Protein AF-A0AAV1ACK4-F1 (afdb_monomer)

Structure (mmCIF, N/CA/C/O backbone):
data_AF-A0AAV1ACK4-F1
#
_entry.id   AF-A0AAV1ACK4-F1
#
loop_
_atom_site.group_PDB
_atom_site.id
_atom_site.type_symbol
_atom_site.label_atom_id
_atom_site.label_alt_id
_atom_site.label_comp_id
_atom_site.label_asym_id
_atom_site.label_entity_id
_atom_site.label_seq_id
_atom_site.pdbx_PDB_ins_code
_atom_site.Cartn_x
_atom_site.Cartn_y
_atom_site.Cartn_z
_atom_site.occupancy
_atom_site.B_iso_or_equiv
_atom_site.auth_seq_id
_atom_site.auth_comp_id
_atom_site.auth_asym_id
_atom_site.auth_atom_id
_atom_site.pdbx_PDB_model_num
ATOM 1 N N . MET A 1 1 ? 18.119 -1.041 34.404 1.00 45.59 1 MET A N 1
ATOM 2 C CA . MET A 1 1 ? 17.996 -2.112 33.384 1.00 45.59 1 MET A CA 1
ATOM 3 C C . MET A 1 1 ? 17.821 -1.585 31.944 1.00 45.59 1 MET A C 1
ATOM 5 O O . MET A 1 1 ? 17.630 -2.399 31.056 1.00 45.59 1 MET A O 1
ATOM 9 N N . CYS A 1 2 ? 17.915 -0.270 31.671 1.00 47.66 2 CYS A N 1
ATOM 10 C CA . CYS A 1 2 ? 17.665 0.292 30.327 1.00 47.66 2 CYS A CA 1
ATOM 11 C C . CYS A 1 2 ? 18.936 0.495 29.467 1.00 47.66 2 CYS A C 1
ATOM 13 O O . CYS A 1 2 ? 18.848 0.539 28.242 1.00 47.66 2 CYS A O 1
ATOM 15 N N . GLU A 1 3 ? 20.124 0.583 30.078 1.00 44.47 3 GLU A N 1
ATOM 16 C CA . GLU A 1 3 ? 21.381 0.853 29.354 1.00 44.47 3 GLU A CA 1
ATOM 17 C C . GLU A 1 3 ? 21.883 -0.336 28.520 1.00 44.47 3 GLU A C 1
ATOM 19 O O . GLU A 1 3 ? 22.546 -0.137 27.503 1.00 44.47 3 GLU A O 1
ATOM 24 N N . THR A 1 4 ? 21.523 -1.570 28.889 1.00 59.06 4 THR A N 1
ATOM 25 C CA . THR A 1 4 ? 21.921 -2.798 28.176 1.00 59.06 4 THR A CA 1
ATOM 26 C C . THR A 1 4 ? 21.157 -3.015 26.866 1.00 59.06 4 THR A C 1
ATOM 28 O O . THR A 1 4 ? 21.695 -3.602 25.932 1.00 59.06 4 THR A O 1
ATOM 31 N N . SER A 1 5 ? 19.923 -2.511 26.754 1.00 56.19 5 SER A N 1
ATOM 32 C CA . SER A 1 5 ? 19.102 -2.667 25.543 1.00 56.19 5 SER A CA 1
ATOM 33 C C . SER A 1 5 ? 19.563 -1.733 24.417 1.00 56.19 5 SER A C 1
ATOM 35 O O . SER A 1 5 ? 19.702 -2.147 23.267 1.00 56.19 5 SER A O 1
ATOM 37 N N . LEU A 1 6 ? 19.906 -0.484 24.758 1.00 58.41 6 LEU A N 1
ATOM 38 C CA . LEU A 1 6 ? 20.363 0.509 23.782 1.00 58.41 6 LEU A CA 1
ATOM 39 C C . LEU A 1 6 ? 21.790 0.227 23.286 1.00 58.41 6 LEU A C 1
ATOM 41 O O . LEU A 1 6 ? 22.095 0.441 22.114 1.00 58.41 6 LEU A O 1
ATOM 45 N N . THR A 1 7 ? 22.660 -0.283 24.159 1.00 68.19 7 THR A N 1
ATOM 46 C CA . THR A 1 7 ? 24.020 -0.703 23.784 1.00 68.19 7 THR A CA 1
ATOM 47 C C . THR A 1 7 ? 24.005 -1.943 22.894 1.00 68.19 7 THR A C 1
ATOM 49 O O . THR A 1 7 ? 24.694 -1.944 21.877 1.00 68.19 7 THR A O 1
ATOM 52 N N . CYS A 1 8 ? 23.147 -2.926 23.187 1.00 59.16 8 CYS A N 1
ATOM 53 C CA . CYS A 1 8 ? 22.938 -4.100 22.335 1.00 59.16 8 CYS A CA 1
ATOM 54 C C . CYS A 1 8 ? 22.390 -3.717 20.949 1.00 59.16 8 CYS A C 1
ATOM 56 O O . CYS A 1 8 ? 22.945 -4.121 19.927 1.00 59.16 8 CYS A O 1
ATOM 58 N N . ALA A 1 9 ? 21.369 -2.853 20.896 1.00 61.25 9 ALA A N 1
ATOM 59 C CA . ALA A 1 9 ? 20.833 -2.342 19.636 1.00 61.25 9 ALA A CA 1
ATOM 60 C C . ALA A 1 9 ? 21.903 -1.586 18.833 1.00 61.25 9 ALA A C 1
ATOM 62 O O . ALA A 1 9 ? 22.044 -1.804 17.633 1.00 61.25 9 ALA A O 1
ATOM 63 N N . ARG A 1 10 ? 22.716 -0.747 19.489 1.00 74.75 10 ARG A N 1
ATOM 64 C CA . ARG A 1 10 ? 23.829 -0.039 18.847 1.00 74.75 10 ARG A CA 1
ATOM 65 C C . ARG A 1 10 ? 24.854 -1.011 18.267 1.00 74.75 10 ARG A C 1
ATOM 67 O O . ARG A 1 10 ? 25.249 -0.834 17.124 1.00 74.75 10 ARG A O 1
ATOM 74 N N . GLU A 1 11 ? 25.279 -2.023 19.013 1.00 77.62 11 GLU A N 1
ATOM 75 C CA . GLU A 1 11 ? 26.279 -2.987 18.535 1.00 77.62 11 GLU A CA 1
ATOM 76 C C . GLU A 1 11 ? 25.773 -3.858 17.379 1.00 77.62 11 GLU A C 1
ATOM 78 O O . GLU A 1 11 ? 26.565 -4.219 16.513 1.00 77.62 11 GLU A O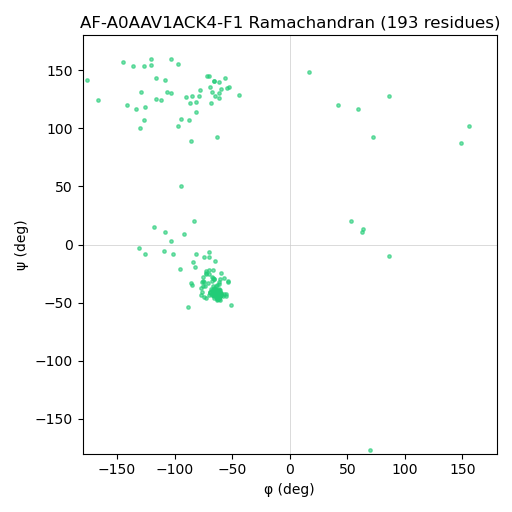 1
ATOM 83 N N . GLN A 1 12 ? 24.465 -4.121 17.302 1.00 75.50 12 GLN A N 1
ATOM 84 C CA . GLN A 1 12 ? 23.859 -4.888 16.207 1.00 75.50 12 GLN A CA 1
ATOM 85 C C . GLN A 1 12 ? 23.513 -4.037 14.974 1.00 75.50 12 GLN A C 1
ATOM 87 O O . GLN A 1 12 ? 23.643 -4.507 13.846 1.00 75.50 12 GLN A O 1
ATOM 92 N N . LEU A 1 13 ? 23.107 -2.776 15.156 1.00 69.56 13 LEU A N 1
ATOM 93 C CA . LEU A 1 13 ? 22.705 -1.884 14.059 1.00 69.56 13 LEU A CA 1
ATOM 94 C C . LEU A 1 13 ? 23.887 -1.154 13.411 1.00 69.56 13 LEU A C 1
ATOM 96 O O . LEU A 1 13 ? 23.864 -0.902 12.209 1.00 69.56 13 LEU A O 1
ATOM 100 N N . LEU A 1 14 ? 24.935 -0.813 14.168 1.00 73.75 14 LEU A N 1
ATOM 101 C CA . LEU A 1 14 ? 26.076 -0.053 13.643 1.00 73.75 14 LEU A CA 1
ATOM 102 C C . LEU A 1 14 ? 26.837 -0.774 12.509 1.00 73.75 14 LEU A C 1
ATOM 104 O O . LEU A 1 14 ? 27.237 -0.089 11.565 1.00 73.75 14 LEU A O 1
ATOM 108 N N . PRO A 1 15 ? 27.0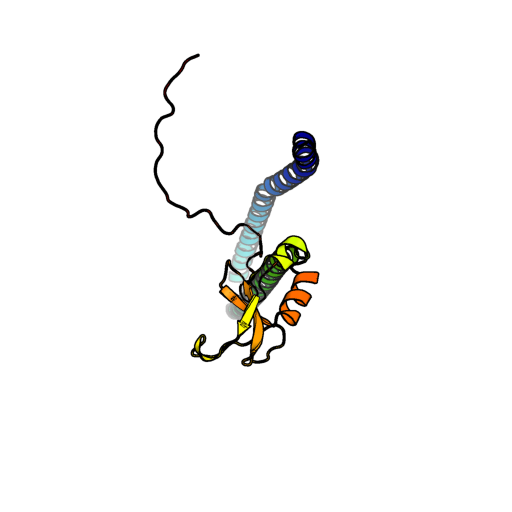55 -2.106 12.552 1.00 78.31 15 PRO A N 1
ATOM 109 C CA . PRO A 1 15 ? 27.667 -2.841 11.447 1.00 78.31 15 PRO A CA 1
ATOM 110 C C . PRO A 1 15 ? 26.810 -2.777 10.179 1.00 78.31 15 PRO A C 1
ATOM 112 O O . PRO A 1 15 ? 27.334 -2.446 9.120 1.00 78.31 15 PRO A O 1
ATOM 115 N N . LEU A 1 16 ? 25.492 -2.966 10.312 1.00 66.50 16 LEU A N 1
ATOM 116 C CA . LEU A 1 16 ? 24.537 -2.905 9.201 1.00 66.50 16 LEU A CA 1
ATOM 117 C C . LEU A 1 16 ? 24.481 -1.506 8.572 1.00 66.50 16 LEU A C 1
ATOM 119 O O . LEU A 1 16 ? 24.483 -1.367 7.352 1.00 66.50 16 LEU A O 1
ATOM 123 N N . ILE A 1 17 ? 24.501 -0.454 9.396 1.00 70.44 17 ILE A N 1
ATOM 124 C CA . ILE A 1 17 ? 24.539 0.937 8.922 1.00 70.44 17 ILE A CA 1
ATOM 125 C C . ILE A 1 17 ? 25.862 1.229 8.205 1.00 70.44 17 ILE A C 1
ATOM 127 O O . ILE A 1 17 ? 25.863 1.873 7.160 1.00 70.44 17 ILE A O 1
ATOM 131 N N . LYS A 1 18 ? 26.998 0.754 8.731 1.00 71.00 18 LYS A N 1
ATOM 132 C CA . LYS A 1 18 ? 28.306 0.931 8.078 1.00 71.00 18 LYS A CA 1
ATOM 133 C C . LYS A 1 18 ? 28.378 0.206 6.740 1.00 71.00 18 LYS A C 1
ATOM 135 O O . LYS A 1 18 ? 28.924 0.761 5.791 1.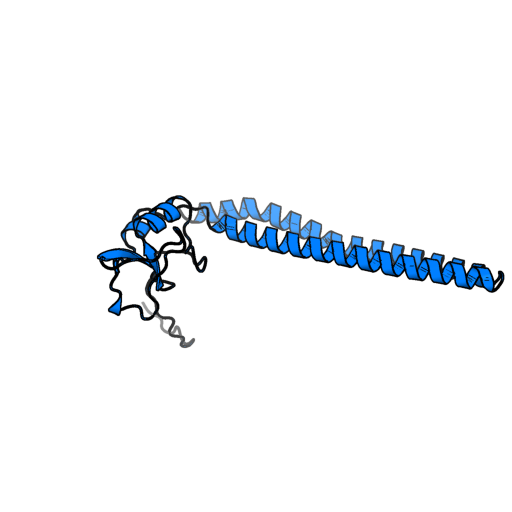00 71.00 18 LYS A O 1
ATOM 140 N N . GLU A 1 19 ? 27.827 -0.998 6.661 1.00 72.31 19 GLU A N 1
ATOM 141 C CA . GLU A 1 19 ? 27.768 -1.776 5.428 1.00 72.31 19 GLU A CA 1
ATOM 142 C C . GLU A 1 19 ? 26.873 -1.088 4.391 1.00 72.31 19 GLU A C 1
ATOM 144 O O . GLU A 1 19 ? 27.328 -0.824 3.279 1.00 72.31 19 GLU A O 1
ATOM 149 N N . ALA A 1 20 ? 25.684 -0.628 4.793 1.00 67.50 20 ALA A N 1
ATOM 150 C CA . ALA A 1 20 ? 24.800 0.169 3.943 1.00 67.50 20 ALA A CA 1
ATOM 151 C C . ALA A 1 20 ? 25.473 1.461 3.438 1.00 67.50 20 ALA A C 1
ATOM 153 O O . ALA A 1 20 ? 25.411 1.773 2.251 1.00 67.50 20 ALA A O 1
ATOM 154 N N . VAL A 1 21 ? 26.179 2.196 4.305 1.00 71.06 21 VAL A N 1
ATOM 155 C CA . VAL A 1 21 ? 26.914 3.416 3.926 1.00 71.06 21 VAL A CA 1
ATOM 156 C C . VAL A 1 21 ? 28.072 3.112 2.972 1.00 71.06 21 VAL A C 1
ATOM 158 O O . VAL A 1 21 ? 28.327 3.893 2.057 1.00 71.06 21 VAL A O 1
ATOM 161 N N . ASN A 1 22 ? 28.778 1.995 3.155 1.00 70.81 22 ASN A N 1
ATOM 162 C CA . ASN A 1 22 ? 29.864 1.595 2.262 1.00 70.81 22 ASN A CA 1
ATOM 163 C C . ASN A 1 22 ? 29.345 1.201 0.873 1.00 70.81 22 ASN A C 1
ATOM 165 O O . ASN A 1 22 ? 29.964 1.590 -0.115 1.00 70.81 22 ASN A O 1
ATOM 169 N N . MET A 1 23 ? 28.196 0.522 0.793 1.00 68.44 23 MET A N 1
ATOM 170 C CA . MET A 1 23 ? 27.528 0.234 -0.479 1.00 68.44 23 MET A CA 1
ATOM 171 C C . MET A 1 23 ? 27.087 1.529 -1.170 1.00 68.44 23 MET A C 1
ATOM 173 O O . MET A 1 23 ? 27.419 1.745 -2.328 1.00 68.44 23 MET A O 1
ATOM 177 N N . ILE A 1 24 ? 26.452 2.456 -0.442 1.00 67.38 24 ILE A N 1
ATOM 178 C CA . ILE A 1 24 ? 26.041 3.766 -0.981 1.00 67.38 24 ILE A CA 1
ATOM 179 C C . ILE A 1 24 ? 27.248 4.590 -1.460 1.00 67.38 24 ILE A C 1
ATOM 181 O O . ILE A 1 24 ? 27.139 5.316 -2.443 1.00 67.38 24 ILE A O 1
ATOM 185 N N . ARG A 1 25 ? 28.412 4.481 -0.807 1.00 72.12 25 ARG A N 1
ATOM 186 C CA . ARG A 1 25 ? 29.635 5.197 -1.214 1.00 72.12 25 ARG A CA 1
ATOM 187 C C . ARG A 1 25 ? 30.233 4.667 -2.527 1.00 72.12 25 ARG A C 1
ATOM 189 O O . ARG A 1 25 ? 30.921 5.427 -3.203 1.00 72.12 25 ARG A O 1
ATOM 196 N N . GLY A 1 26 ? 29.992 3.404 -2.886 1.00 69.00 26 GLY A N 1
ATOM 197 C CA . GLY A 1 26 ? 30.428 2.817 -4.163 1.00 69.00 26 GLY A CA 1
ATOM 198 C C . GLY A 1 26 ? 29.597 3.287 -5.359 1.00 69.00 26 GLY A C 1
ATOM 199 O O . GLY A 1 26 ? 30.143 3.514 -6.439 1.00 69.00 26 GLY A O 1
ATO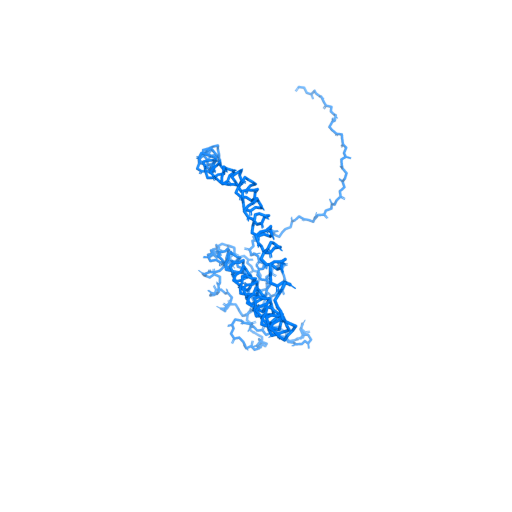M 200 N N . VAL A 1 27 ? 28.310 3.553 -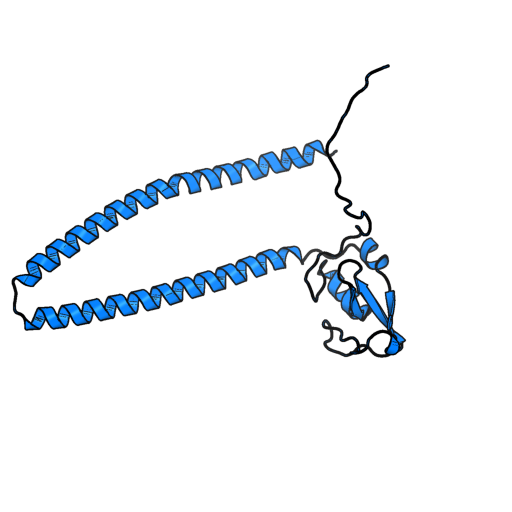5.127 1.00 60.88 27 VAL A N 1
ATOM 201 C CA . VAL A 1 27 ? 27.330 3.909 -6.165 1.00 60.88 27 VAL A CA 1
ATOM 202 C C . VAL A 1 27 ? 27.751 5.116 -7.026 1.00 60.88 27 VAL A C 1
ATOM 204 O O . VAL A 1 27 ? 27.657 5.017 -8.245 1.00 60.88 27 VAL A O 1
ATOM 207 N N . PRO A 1 28 ? 28.279 6.238 -6.491 1.00 72.44 28 PRO A N 1
ATOM 208 C CA . PRO A 1 28 ? 28.745 7.350 -7.326 1.00 72.44 28 PRO A CA 1
ATOM 209 C C . PRO A 1 28 ? 29.885 6.988 -8.287 1.00 72.44 28 PRO A C 1
ATOM 211 O O . PRO A 1 28 ? 29.960 7.552 -9.375 1.00 72.44 28 PRO A O 1
ATOM 214 N N . LYS A 1 29 ? 30.768 6.058 -7.898 1.00 71.81 29 LYS A N 1
ATOM 215 C CA . LYS A 1 29 ? 31.877 5.602 -8.744 1.00 71.81 29 LYS A CA 1
ATOM 216 C C . LYS A 1 29 ? 31.368 4.689 -9.859 1.00 71.81 29 LYS A C 1
ATOM 218 O O . LYS A 1 29 ? 31.733 4.887 -11.009 1.00 71.81 29 LYS A O 1
ATOM 223 N N . GLU A 1 30 ? 30.491 3.750 -9.520 1.00 69.12 30 GLU A N 1
ATOM 224 C CA . GLU A 1 30 ? 29.829 2.866 -10.488 1.00 69.12 30 GLU A CA 1
ATOM 225 C C . GLU A 1 30 ? 29.000 3.679 -11.496 1.00 69.12 30 GLU A C 1
ATOM 227 O O . GLU A 1 30 ? 29.032 3.407 -12.691 1.00 69.12 30 GLU A O 1
ATOM 232 N N . ILE A 1 31 ? 28.316 4.735 -11.039 1.00 70.19 31 ILE A N 1
ATOM 233 C CA . ILE A 1 31 ? 27.595 5.676 -11.908 1.00 70.19 31 ILE A CA 1
ATOM 234 C C . ILE A 1 31 ? 28.551 6.408 -12.857 1.00 70.19 31 ILE A C 1
ATOM 236 O O . ILE A 1 31 ? 28.234 6.523 -14.037 1.00 70.19 31 ILE A O 1
ATOM 240 N N . ALA A 1 32 ? 29.704 6.881 -12.378 1.00 73.19 32 ALA A N 1
ATOM 241 C CA . ALA A 1 32 ? 30.682 7.574 -13.218 1.00 73.19 32 ALA A CA 1
ATOM 242 C C . ALA A 1 32 ? 31.317 6.648 -14.272 1.00 73.19 32 ALA A C 1
ATOM 244 O O . ALA A 1 32 ? 31.489 7.052 -15.418 1.00 73.19 32 ALA A O 1
ATOM 245 N N . GLU A 1 33 ? 31.617 5.396 -13.914 1.00 76.56 33 GLU A N 1
ATOM 246 C CA . GLU A 1 33 ? 32.119 4.388 -14.861 1.00 76.56 33 GLU A CA 1
ATOM 247 C C . GLU A 1 33 ? 31.059 4.036 -15.916 1.00 76.56 33 GLU A C 1
ATOM 249 O O . GLU A 1 33 ? 31.362 4.003 -17.107 1.00 76.56 33 GLU A O 1
ATOM 254 N N . MET A 1 34 ? 29.794 3.874 -15.510 1.00 79.81 34 MET A N 1
ATOM 255 C CA . MET A 1 34 ? 28.685 3.676 -16.450 1.00 79.81 34 MET A CA 1
ATOM 256 C C . MET A 1 34 ? 28.473 4.884 -17.373 1.00 79.81 34 MET A C 1
ATOM 258 O O . MET A 1 34 ? 28.119 4.705 -18.534 1.00 79.81 34 MET A O 1
ATOM 262 N N . GLN A 1 35 ? 28.685 6.109 -16.885 1.00 80.69 35 GLN A N 1
ATOM 263 C CA . GLN A 1 35 ? 28.594 7.323 -17.703 1.00 80.69 35 GLN A CA 1
ATOM 264 C C . GLN A 1 35 ? 29.696 7.385 -18.771 1.00 80.69 35 GLN A C 1
ATOM 266 O O . GLN A 1 35 ? 29.387 7.684 -19.919 1.00 80.69 35 GLN A O 1
ATOM 271 N N . ASP A 1 36 ? 30.938 7.036 -18.428 1.00 84.88 36 ASP A N 1
ATOM 272 C CA . ASP A 1 36 ? 32.076 6.978 -19.365 1.00 84.88 36 ASP A CA 1
ATOM 273 C C . ASP A 1 36 ? 31.900 5.869 -20.424 1.00 84.88 36 ASP A C 1
ATOM 275 O O . ASP A 1 36 ? 32.234 6.037 -21.598 1.00 84.88 36 ASP A O 1
ATOM 279 N N . GLU A 1 37 ? 31.311 4.728 -20.050 1.00 82.25 37 GLU A N 1
ATOM 280 C CA . GLU A 1 37 ? 30.912 3.707 -21.026 1.00 82.25 37 GLU A CA 1
ATOM 281 C C . GLU A 1 37 ? 29.774 4.176 -21.939 1.00 82.25 37 GLU A C 1
ATOM 283 O O . GLU A 1 37 ? 29.820 3.904 -23.141 1.00 82.25 37 GLU A O 1
ATOM 288 N N . LEU A 1 38 ? 28.784 4.903 -21.408 1.00 82.56 38 LEU A N 1
ATOM 289 C CA . LEU A 1 38 ? 27.726 5.501 -22.225 1.00 82.56 38 LEU A CA 1
ATOM 290 C C . LEU A 1 38 ? 28.289 6.514 -23.227 1.00 82.56 38 LEU A C 1
ATOM 292 O O . LEU A 1 38 ? 27.895 6.471 -24.389 1.00 82.56 38 LEU A O 1
ATOM 296 N N . GLU A 1 39 ? 29.219 7.374 -22.810 1.00 86.81 39 GLU A N 1
ATOM 297 C CA . GLU A 1 39 ? 29.852 8.376 -23.678 1.00 86.81 39 GLU A CA 1
ATOM 298 C C . GLU A 1 39 ? 30.649 7.702 -24.806 1.00 86.81 39 GLU A C 1
ATOM 300 O O . GLU A 1 39 ? 30.483 8.040 -25.978 1.00 86.81 39 GLU A O 1
ATOM 305 N N . ARG A 1 40 ? 31.397 6.631 -24.500 1.00 88.19 40 ARG A N 1
ATOM 306 C CA . ARG A 1 40 ? 32.048 5.806 -25.533 1.00 88.19 40 ARG A CA 1
ATOM 307 C C . ARG A 1 40 ? 31.051 5.166 -26.500 1.00 88.19 40 ARG A C 1
ATOM 309 O O . ARG A 1 40 ? 31.324 5.093 -27.697 1.00 88.19 40 ARG A O 1
ATOM 316 N N . ILE A 1 41 ? 29.915 4.670 -26.009 1.00 82.94 41 ILE A N 1
ATOM 317 C CA . ILE A 1 41 ? 28.865 4.095 -26.864 1.00 82.94 41 ILE A CA 1
ATOM 318 C C . ILE A 1 41 ? 28.260 5.176 -27.770 1.00 82.94 41 ILE A C 1
ATOM 320 O O . ILE A 1 41 ? 28.032 4.911 -28.952 1.00 82.94 41 ILE A O 1
ATOM 324 N N . GLU A 1 42 ? 28.027 6.384 -27.255 1.00 84.50 42 GLU A N 1
ATOM 325 C CA . GLU A 1 42 ? 27.540 7.519 -28.044 1.00 84.50 42 GLU A CA 1
ATOM 326 C C . GLU A 1 42 ? 28.537 7.925 -29.140 1.00 84.50 42 GLU A C 1
ATOM 328 O O . GLU A 1 42 ? 28.121 8.095 -30.290 1.00 84.50 42 GLU A O 1
ATOM 333 N N . ASP A 1 43 ? 29.837 7.957 -28.840 1.00 88.62 43 ASP A N 1
ATOM 334 C CA . ASP A 1 43 ? 30.899 8.202 -29.825 1.00 88.62 43 ASP A CA 1
ATOM 335 C C . ASP A 1 43 ? 30.913 7.144 -30.940 1.00 88.62 43 ASP A C 1
ATOM 337 O O . ASP A 1 43 ? 30.996 7.473 -32.128 1.00 88.62 43 ASP A O 1
ATOM 341 N N . PHE A 1 44 ? 30.774 5.861 -30.589 1.00 88.94 44 PHE A N 1
ATOM 342 C CA . PHE A 1 44 ? 30.696 4.781 -31.578 1.00 88.94 44 PHE A CA 1
ATOM 343 C C . PHE A 1 44 ? 29.451 4.882 -32.466 1.00 88.94 44 PHE A C 1
ATOM 345 O O . PHE A 1 44 ? 29.533 4.625 -33.670 1.00 88.94 44 PHE A O 1
ATOM 352 N N . ILE A 1 45 ? 28.302 5.255 -31.897 1.00 80.62 45 ILE A N 1
ATOM 353 C CA . ILE A 1 45 ? 27.062 5.457 -32.655 1.00 80.62 45 ILE A CA 1
ATOM 354 C C . ILE A 1 45 ? 27.220 6.638 -33.619 1.00 80.62 45 ILE A C 1
ATOM 356 O O . ILE A 1 45 ? 26.843 6.522 -34.785 1.00 80.62 45 ILE A O 1
ATOM 360 N N . TYR A 1 46 ? 27.813 7.743 -33.163 1.00 83.50 46 TYR A N 1
ATOM 361 C CA . TYR A 1 46 ? 28.081 8.917 -33.993 1.00 83.50 46 TYR A CA 1
ATOM 362 C C . TYR A 1 46 ? 29.001 8.587 -35.177 1.00 83.50 46 TYR A C 1
ATOM 364 O O . TYR A 1 46 ? 28.732 8.979 -36.316 1.00 83.50 46 TYR A O 1
ATOM 372 N N . GLU A 1 47 ? 30.058 7.815 -34.932 1.00 88.25 47 GLU A N 1
ATOM 373 C CA . GLU A 1 47 ? 30.999 7.388 -35.963 1.00 88.25 47 GLU A CA 1
ATOM 374 C C . GLU A 1 47 ? 30.352 6.434 -36.984 1.00 88.25 47 GLU A C 1
ATOM 376 O O . GLU A 1 47 ? 30.544 6.584 -38.193 1.00 88.25 47 GLU A O 1
ATOM 381 N N . ALA A 1 48 ? 29.520 5.496 -36.524 1.00 74.94 48 ALA A N 1
ATOM 382 C CA . ALA A 1 48 ? 28.780 4.583 -37.393 1.00 74.94 48 ALA A CA 1
ATOM 383 C C . ALA A 1 48 ? 27.749 5.314 -38.275 1.00 74.94 48 ALA A C 1
ATOM 385 O O . ALA A 1 48 ? 27.654 5.028 -39.472 1.00 74.94 48 ALA A O 1
ATOM 386 N N . ASP A 1 49 ? 27.022 6.291 -37.724 1.00 76.31 49 ASP A N 1
ATOM 387 C CA . ASP A 1 49 ? 26.091 7.139 -38.482 1.00 76.31 49 ASP A CA 1
ATOM 388 C C . ASP A 1 49 ? 26.835 7.972 -39.541 1.00 76.31 49 ASP A C 1
ATOM 390 O O . ASP A 1 49 ? 26.386 8.075 -40.687 1.00 76.31 49 ASP A O 1
ATOM 394 N N . ARG A 1 50 ? 28.019 8.502 -39.203 1.00 82.75 50 ARG A N 1
ATOM 395 C CA . ARG A 1 50 ? 28.891 9.224 -40.145 1.00 82.75 50 ARG A CA 1
ATOM 396 C C . ARG A 1 50 ? 29.310 8.351 -41.328 1.00 82.75 50 ARG A C 1
ATOM 398 O O . ARG A 1 50 ? 29.324 8.822 -42.464 1.00 82.75 50 ARG A O 1
ATOM 405 N N . MET A 1 51 ? 29.638 7.084 -41.079 1.00 74.00 51 MET A N 1
ATOM 406 C CA . MET A 1 51 ? 29.986 6.122 -42.128 1.00 74.00 51 MET A CA 1
ATOM 407 C C . MET A 1 51 ? 28.773 5.738 -42.989 1.00 74.00 51 MET A C 1
ATOM 409 O O . MET A 1 51 ? 28.886 5.674 -44.217 1.00 74.00 51 MET A O 1
ATOM 413 N N . ALA A 1 52 ? 27.606 5.536 -42.373 1.00 62.75 52 ALA A N 1
ATOM 414 C CA . ALA A 1 52 ? 26.361 5.186 -43.058 1.00 62.75 52 ALA A CA 1
ATOM 415 C C . ALA A 1 52 ? 25.843 6.308 -43.980 1.00 62.75 52 ALA A C 1
ATOM 417 O O . ALA A 1 52 ? 25.260 6.030 -45.030 1.00 62.75 52 ALA A O 1
ATOM 418 N N . ASP A 1 53 ? 26.118 7.573 -43.649 1.00 64.62 53 ASP A N 1
ATOM 419 C CA . ASP A 1 53 ? 25.761 8.740 -44.465 1.00 64.62 53 ASP A CA 1
ATOM 420 C C . ASP A 1 53 ? 26.481 8.805 -45.823 1.00 64.62 53 ASP A C 1
ATOM 422 O O . ASP A 1 53 ? 26.028 9.517 -46.722 1.00 64.62 53 ASP A O 1
ATOM 426 N N . SER A 1 54 ? 27.541 8.013 -46.018 1.00 64.38 54 SER A N 1
ATOM 427 C CA . SER A 1 54 ? 28.245 7.894 -47.301 1.00 64.38 54 SER A CA 1
ATOM 428 C C . SER A 1 54 ? 27.571 6.948 -48.313 1.00 64.38 54 SER A C 1
ATOM 430 O O . SER A 1 54 ? 27.970 6.920 -49.479 1.00 64.38 54 SER A O 1
ATOM 432 N N . GLN A 1 55 ? 26.527 6.196 -47.922 1.00 61.25 55 GLN A N 1
ATOM 433 C CA . GLN A 1 55 ? 25.943 5.122 -48.738 1.00 61.25 55 GLN A CA 1
ATOM 434 C C . GLN A 1 55 ? 24.411 5.264 -48.936 1.00 61.25 55 GLN A C 1
ATOM 436 O O . GLN A 1 55 ? 23.622 5.005 -48.037 1.00 61.25 55 GLN A O 1
ATOM 441 N N . LYS A 1 56 ? 24.017 5.647 -50.167 1.00 58.91 56 LYS A N 1
ATOM 442 C CA . LYS A 1 56 ? 22.696 5.562 -50.854 1.00 58.91 56 LYS A CA 1
ATOM 443 C C . LYS A 1 56 ? 21.410 5.906 -50.049 1.00 58.91 56 LYS A C 1
ATOM 445 O O . LYS A 1 56 ? 20.984 5.211 -49.138 1.00 58.91 56 LYS A O 1
ATOM 450 N N . ASP A 1 57 ? 20.691 6.922 -50.531 1.00 66.56 57 ASP A N 1
ATOM 451 C CA . ASP A 1 57 ? 19.547 7.607 -49.888 1.00 66.56 57 ASP A CA 1
ATOM 452 C C . ASP A 1 57 ? 18.367 6.712 -49.416 1.00 66.56 57 ASP A C 1
ATOM 454 O O . ASP A 1 57 ? 17.746 6.977 -48.387 1.00 66.56 57 ASP A O 1
ATOM 458 N N . ASN A 1 58 ? 18.076 5.596 -50.099 1.00 61.53 58 ASN A N 1
ATOM 459 C CA . ASN A 1 58 ? 16.945 4.728 -49.727 1.00 61.53 58 ASN A CA 1
ATOM 460 C C . ASN A 1 58 ? 17.207 3.853 -48.484 1.00 61.53 58 ASN A C 1
ATOM 462 O O . ASN A 1 58 ? 16.300 3.655 -47.678 1.00 61.53 58 ASN A O 1
ATOM 466 N N . THR A 1 59 ? 18.434 3.358 -48.284 1.00 69.62 59 THR A N 1
ATOM 467 C CA . THR A 1 59 ? 18.773 2.497 -47.132 1.00 69.62 59 THR A CA 1
ATOM 468 C C . THR A 1 59 ? 18.798 3.287 -45.826 1.00 69.62 59 THR A C 1
ATOM 470 O O . THR A 1 59 ? 18.382 2.795 -44.780 1.00 69.62 59 THR A O 1
ATOM 473 N N . LYS A 1 60 ? 19.192 4.562 -45.892 1.00 71.69 60 LYS A N 1
ATOM 474 C CA . LYS A 1 60 ? 19.202 5.493 -44.756 1.00 71.69 60 LYS A CA 1
ATOM 475 C C . LYS A 1 60 ? 17.798 5.757 -44.206 1.00 71.69 60 LYS A C 1
ATOM 477 O O . LYS A 1 60 ? 17.621 5.843 -42.991 1.00 71.69 60 LYS A O 1
ATOM 482 N N . HIS A 1 61 ? 16.792 5.869 -45.073 1.00 77.75 61 HIS A N 1
ATOM 483 C CA . HIS A 1 61 ? 15.406 6.074 -44.650 1.00 77.75 61 HIS A CA 1
ATOM 484 C C . HIS A 1 61 ? 14.839 4.844 -43.919 1.00 77.75 61 HIS A C 1
ATOM 486 O O . HIS A 1 61 ? 14.211 4.986 -42.867 1.00 77.75 61 HIS A O 1
ATOM 492 N N . GLU A 1 62 ? 15.100 3.637 -44.426 1.00 82.50 62 GLU A N 1
ATOM 493 C CA . GLU A 1 62 ? 14.667 2.385 -43.790 1.00 82.50 62 GLU A CA 1
ATOM 494 C C . GLU A 1 62 ? 15.360 2.158 -42.440 1.00 82.50 62 GLU A C 1
ATOM 496 O O . GLU A 1 62 ? 14.690 1.878 -41.444 1.00 82.50 62 GLU A O 1
ATOM 501 N N . ILE A 1 63 ? 16.675 2.386 -42.364 1.00 82.69 63 ILE A N 1
ATOM 502 C CA . ILE A 1 63 ? 17.440 2.294 -41.112 1.00 82.69 63 ILE A CA 1
ATOM 503 C C . ILE A 1 63 ? 16.910 3.301 -40.079 1.00 82.69 63 ILE A C 1
ATOM 505 O O . ILE A 1 63 ? 16.645 2.932 -38.933 1.00 82.69 63 ILE A O 1
ATOM 509 N N . LYS A 1 64 ? 16.644 4.553 -40.477 1.00 80.50 64 LYS A N 1
ATOM 510 C CA . LYS A 1 64 ? 16.047 5.568 -39.589 1.00 80.50 64 LYS A CA 1
ATOM 511 C C . LYS A 1 64 ? 14.662 5.166 -39.082 1.00 80.50 64 LYS A C 1
ATOM 513 O O . LYS A 1 64 ? 14.341 5.422 -37.919 1.00 80.50 64 LYS A O 1
ATOM 518 N N . ALA A 1 65 ? 13.840 4.532 -39.918 1.00 85.44 65 ALA A N 1
ATOM 519 C CA . ALA A 1 65 ? 12.528 4.035 -39.514 1.00 85.44 65 ALA A CA 1
ATOM 520 C C . ALA A 1 65 ? 12.642 2.899 -38.483 1.00 85.44 65 ALA A C 1
ATOM 522 O O . ALA A 1 65 ? 11.941 2.925 -37.467 1.00 85.44 65 ALA A O 1
ATOM 523 N N . ILE A 1 66 ? 13.570 1.961 -38.690 1.00 88.62 66 ILE A N 1
ATOM 524 C CA . ILE A 1 66 ? 13.846 0.856 -37.763 1.00 88.62 66 ILE A CA 1
ATOM 525 C C . ILE A 1 66 ? 14.360 1.390 -36.422 1.00 88.62 66 ILE A C 1
ATOM 527 O O . ILE A 1 66 ? 13.814 1.035 -35.378 1.00 88.62 66 ILE A O 1
ATOM 531 N N . ILE A 1 67 ? 15.331 2.308 -36.426 1.00 86.31 67 ILE A N 1
ATOM 532 C CA . ILE A 1 67 ? 15.863 2.935 -35.204 1.00 86.31 67 ILE A CA 1
ATOM 533 C C . ILE A 1 67 ? 14.753 3.669 -34.445 1.00 86.31 67 ILE A C 1
ATOM 535 O O . ILE A 1 67 ? 14.630 3.537 -33.227 1.00 86.31 67 ILE A O 1
ATOM 539 N N . LYS A 1 68 ? 13.892 4.412 -35.150 1.00 85.88 68 LYS A N 1
ATOM 540 C CA . LYS A 1 68 ? 12.744 5.099 -34.542 1.00 85.88 68 LYS A CA 1
ATOM 541 C C . LYS A 1 68 ? 11.772 4.111 -33.898 1.00 85.88 68 LYS A C 1
ATOM 543 O O . LYS A 1 68 ? 11.255 4.391 -32.817 1.00 85.88 68 LYS A O 1
ATOM 548 N N . GLN A 1 69 ? 11.526 2.969 -34.537 1.00 92.62 69 GLN A N 1
ATOM 549 C CA . GLN A 1 69 ? 10.660 1.929 -33.990 1.00 92.62 69 GLN A CA 1
ATOM 550 C C . GLN A 1 69 ? 11.288 1.243 -32.770 1.00 92.62 69 GLN A C 1
ATOM 552 O O . GLN A 1 69 ? 10.603 1.046 -31.769 1.00 92.62 69 GLN A O 1
ATOM 557 N N . LEU A 1 70 ? 12.589 0.955 -32.805 1.00 91.44 70 LEU A N 1
ATOM 558 C CA . LEU A 1 70 ? 13.326 0.396 -31.670 1.00 91.44 70 LEU A CA 1
ATOM 559 C C . LEU A 1 70 ? 13.314 1.344 -30.468 1.00 91.44 70 LEU A C 1
ATOM 561 O O . LEU A 1 70 ? 13.007 0.907 -29.364 1.00 91.44 70 LEU A O 1
ATOM 565 N N . LYS A 1 71 ? 13.538 2.648 -30.677 1.00 91.12 71 LYS A N 1
ATOM 566 C CA . LYS A 1 71 ? 13.449 3.660 -29.609 1.00 91.12 71 LYS A CA 1
ATOM 567 C C . LYS A 1 71 ? 12.051 3.725 -28.990 1.00 91.12 71 LYS A C 1
ATOM 569 O O . LYS A 1 71 ? 11.930 3.794 -27.772 1.00 91.12 71 LYS A O 1
ATOM 574 N N . LYS A 1 72 ? 10.992 3.655 -29.806 1.00 91.06 72 LYS A N 1
ATOM 575 C CA . LYS A 1 72 ? 9.607 3.585 -29.306 1.00 91.06 72 LYS A CA 1
ATOM 576 C C . LYS A 1 72 ? 9.370 2.333 -28.466 1.00 91.06 72 LYS A C 1
ATOM 578 O O . LYS A 1 72 ? 8.813 2.433 -27.380 1.00 91.06 72 LYS A O 1
ATOM 583 N N . ASN A 1 73 ? 9.808 1.172 -28.947 1.00 91.25 73 ASN A N 1
ATOM 584 C CA . ASN A 1 73 ? 9.649 -0.089 -28.227 1.00 91.25 73 ASN A CA 1
ATOM 585 C C . ASN A 1 73 ? 10.439 -0.087 -26.910 1.00 91.25 73 ASN A C 1
ATOM 587 O O . ASN A 1 73 ? 9.917 -0.524 -25.888 1.00 91.25 73 ASN A O 1
ATOM 591 N N . LEU A 1 74 ? 11.658 0.461 -26.913 1.00 93.88 74 LEU A N 1
ATOM 592 C CA . LEU A 1 74 ? 12.479 0.617 -25.715 1.00 93.88 74 LEU A CA 1
ATOM 593 C C . LEU A 1 74 ? 11.818 1.557 -24.700 1.00 93.88 74 LEU A C 1
ATOM 595 O O . LEU A 1 74 ? 11.774 1.237 -23.517 1.00 93.88 74 LEU A O 1
ATOM 599 N N . ALA A 1 75 ? 11.237 2.671 -25.156 1.00 92.88 75 ALA A N 1
ATOM 600 C CA . ALA A 1 75 ? 10.489 3.585 -24.295 1.00 92.88 75 ALA A CA 1
ATOM 601 C C . ALA A 1 75 ? 9.244 2.918 -23.684 1.00 92.88 75 ALA A C 1
ATOM 603 O O . ALA A 1 75 ? 8.967 3.098 -22.502 1.00 92.88 75 ALA A O 1
ATOM 604 N N . ILE A 1 76 ? 8.517 2.107 -24.460 1.00 94.25 76 ILE A N 1
ATOM 605 C CA . ILE A 1 76 ? 7.370 1.333 -23.964 1.00 94.25 76 ILE A CA 1
ATOM 606 C C . ILE A 1 76 ? 7.825 0.322 -22.904 1.00 94.25 76 ILE A C 1
ATOM 608 O O . ILE A 1 76 ? 7.220 0.245 -21.837 1.00 94.25 76 ILE A O 1
ATOM 612 N N . LEU A 1 77 ? 8.910 -0.414 -23.158 1.00 93.62 77 LEU A N 1
ATOM 613 C CA . LEU A 1 77 ? 9.472 -1.365 -22.199 1.00 93.62 77 LEU A CA 1
ATOM 614 C C . LEU A 1 77 ? 9.918 -0.664 -20.909 1.00 93.62 77 LEU A C 1
ATOM 616 O O . LEU A 1 77 ? 9.574 -1.120 -19.823 1.00 93.62 77 LEU A O 1
ATOM 620 N N . ALA A 1 78 ? 10.613 0.469 -21.020 1.00 94.69 78 ALA A N 1
ATOM 621 C CA . ALA A 1 78 ? 11.014 1.280 -19.874 1.00 94.69 78 ALA A CA 1
ATOM 622 C C . ALA A 1 78 ? 9.800 1.761 -19.064 1.00 94.69 78 ALA A C 1
ATOM 624 O O . ALA A 1 78 ? 9.793 1.632 -17.844 1.00 94.69 78 ALA A O 1
ATOM 625 N N . MET A 1 79 ? 8.736 2.230 -19.725 1.00 94.94 79 MET A N 1
ATOM 626 C CA . MET A 1 79 ? 7.482 2.610 -19.064 1.00 94.94 79 MET A CA 1
ATOM 627 C C . MET A 1 79 ? 6.832 1.433 -18.329 1.00 94.94 79 MET A C 1
ATOM 629 O O . MET A 1 79 ? 6.364 1.599 -17.203 1.00 94.94 79 MET A O 1
ATOM 633 N N . PHE A 1 80 ? 6.826 0.238 -18.925 1.00 94.31 80 PHE A N 1
ATOM 634 C CA . PHE A 1 80 ? 6.313 -0.963 -18.266 1.00 94.31 80 PHE A CA 1
ATOM 635 C C . PHE A 1 80 ? 7.151 -1.366 -17.054 1.00 94.31 80 PHE A C 1
ATOM 637 O O . PHE A 1 80 ? 6.580 -1.679 -16.011 1.00 94.31 80 PHE A O 1
ATOM 644 N N . LEU A 1 81 ? 8.481 -1.333 -17.161 1.00 94.19 81 LEU A N 1
ATOM 645 C CA . LEU A 1 81 ? 9.383 -1.658 -16.056 1.00 94.19 81 LEU A CA 1
ATOM 646 C C . LEU A 1 81 ? 9.272 -0.641 -14.919 1.00 94.19 81 LEU A C 1
ATOM 648 O O . LEU A 1 81 ? 9.194 -1.046 -13.765 1.00 94.19 81 LEU A O 1
ATOM 652 N N . LEU A 1 82 ? 9.182 0.655 -15.231 1.00 93.56 82 LEU A N 1
ATOM 653 C CA . LEU A 1 82 ? 8.932 1.706 -14.243 1.00 93.56 82 LEU A CA 1
ATOM 654 C C . LEU A 1 82 ? 7.579 1.511 -13.561 1.00 93.56 82 LEU A C 1
ATOM 656 O O . LEU A 1 82 ? 7.498 1.568 -12.340 1.00 93.56 82 LEU A O 1
ATOM 660 N N . CYS A 1 83 ? 6.523 1.221 -14.323 1.00 92.81 83 CYS A N 1
ATOM 661 C CA . CYS A 1 83 ? 5.201 0.955 -13.764 1.00 92.81 83 CYS A CA 1
ATOM 662 C C . CYS A 1 83 ? 5.215 -0.282 -12.855 1.00 92.81 83 CYS A C 1
ATOM 664 O O . CYS A 1 83 ? 4.729 -0.216 -11.729 1.00 92.81 83 CYS A O 1
ATOM 666 N N . MET A 1 84 ? 5.830 -1.382 -13.297 1.00 94.31 84 MET A N 1
ATOM 667 C CA . MET A 1 84 ? 6.004 -2.591 -12.489 1.00 94.31 84 MET A CA 1
ATOM 668 C C . MET A 1 84 ? 6.819 -2.318 -11.230 1.00 94.31 84 MET A C 1
ATOM 670 O O . MET A 1 84 ? 6.408 -2.728 -10.151 1.00 94.31 84 MET A O 1
ATOM 674 N N . PHE A 1 85 ? 7.921 -1.578 -11.335 1.00 93.00 85 PHE A N 1
ATOM 675 C CA . PHE A 1 85 ? 8.728 -1.179 -10.190 1.00 93.00 85 PHE A CA 1
ATOM 676 C C . PHE A 1 85 ? 7.923 -0.321 -9.211 1.00 93.00 85 PHE A C 1
ATOM 678 O O . PHE A 1 85 ? 7.911 -0.622 -8.024 1.00 93.00 85 PHE A O 1
ATOM 685 N N . CYS A 1 86 ? 7.177 0.681 -9.684 1.00 93.56 86 CYS A N 1
ATOM 686 C CA . CYS A 1 86 ? 6.296 1.494 -8.846 1.00 93.56 86 CYS A CA 1
ATOM 687 C C . CYS A 1 86 ? 5.207 0.651 -8.174 1.00 93.56 86 CYS A C 1
ATOM 689 O O . CYS A 1 86 ? 4.973 0.810 -6.981 1.00 93.56 86 CYS A O 1
ATOM 691 N N . ILE A 1 87 ? 4.568 -0.273 -8.896 1.00 88.75 87 ILE A N 1
ATOM 692 C CA . ILE A 1 87 ? 3.554 -1.175 -8.335 1.00 88.75 87 ILE A CA 1
ATOM 693 C C . ILE A 1 87 ? 4.179 -2.091 -7.277 1.00 88.75 87 ILE A C 1
ATOM 695 O O . ILE A 1 87 ? 3.607 -2.251 -6.200 1.00 88.75 87 ILE A O 1
ATOM 699 N N . CYS A 1 88 ? 5.345 -2.674 -7.552 1.00 85.56 88 CYS A N 1
ATOM 700 C CA . CYS A 1 88 ? 6.078 -3.515 -6.610 1.00 85.56 88 CYS A CA 1
ATOM 701 C C . CYS A 1 88 ? 6.535 -2.725 -5.384 1.00 85.56 88 CYS A C 1
ATOM 703 O O . CYS A 1 88 ? 6.380 -3.222 -4.279 1.00 85.56 88 CYS A O 1
ATOM 705 N N . MET A 1 89 ? 7.022 -1.496 -5.551 1.00 88.75 89 MET A N 1
ATOM 706 C CA . MET A 1 89 ? 7.409 -0.614 -4.448 1.00 88.75 89 MET A CA 1
ATOM 707 C C . MET A 1 89 ? 6.199 -0.208 -3.615 1.00 88.75 89 MET A C 1
ATOM 709 O O . MET A 1 89 ? 6.259 -0.286 -2.397 1.00 88.75 89 MET A O 1
ATOM 713 N N . VAL A 1 90 ? 5.072 0.152 -4.234 1.00 85.94 90 VAL A N 1
ATOM 714 C CA . VAL A 1 90 ? 3.827 0.430 -3.506 1.00 85.94 90 VAL A CA 1
ATOM 715 C C . VAL A 1 90 ? 3.366 -0.812 -2.752 1.00 85.94 90 VAL A C 1
ATOM 717 O O . VAL A 1 90 ? 3.018 -0.700 -1.585 1.00 85.94 90 VAL A O 1
ATOM 720 N N . ARG A 1 91 ? 3.409 -2.005 -3.357 1.00 82.19 91 ARG A N 1
ATOM 721 C CA . ARG A 1 91 ? 3.079 -3.253 -2.653 1.00 82.19 91 ARG A CA 1
ATOM 722 C C . ARG A 1 91 ? 4.052 -3.560 -1.525 1.00 82.19 91 ARG A C 1
ATOM 724 O O . ARG A 1 91 ? 3.590 -3.869 -0.442 1.00 82.19 91 ARG A O 1
ATOM 731 N N . LEU A 1 92 ? 5.352 -3.392 -1.740 1.00 78.88 92 LEU A N 1
ATOM 732 C CA . LEU A 1 92 ? 6.379 -3.583 -0.722 1.00 78.88 92 LEU A CA 1
ATOM 733 C C . LEU A 1 92 ? 6.196 -2.601 0.437 1.00 78.88 92 LEU A C 1
ATOM 735 O O . LEU A 1 92 ? 6.269 -3.011 1.584 1.00 78.88 92 LEU A O 1
ATOM 739 N N . ILE A 1 93 ? 5.905 -1.329 0.164 1.00 78.00 93 ILE A N 1
ATOM 740 C CA . ILE A 1 93 ? 5.620 -0.315 1.188 1.00 78.00 93 ILE A CA 1
ATOM 741 C C . ILE A 1 93 ? 4.313 -0.642 1.912 1.00 78.00 93 ILE A C 1
ATOM 743 O O . ILE A 1 93 ? 4.259 -0.558 3.134 1.00 78.00 93 ILE A O 1
ATOM 747 N N . LEU A 1 94 ? 3.265 -1.047 1.190 1.00 71.00 94 LEU A N 1
ATOM 748 C CA . LEU A 1 94 ? 2.001 -1.473 1.789 1.00 71.00 94 LEU A CA 1
ATOM 749 C C . LEU A 1 94 ? 2.172 -2.741 2.631 1.00 71.00 94 LEU A C 1
ATOM 751 O O . LEU A 1 94 ? 1.527 -2.838 3.669 1.00 71.00 94 LEU A O 1
ATOM 755 N N . ASP A 1 95 ? 3.038 -3.672 2.230 1.00 67.75 95 ASP A N 1
ATOM 756 C CA . ASP A 1 95 ? 3.349 -4.906 2.952 1.00 67.75 95 ASP A CA 1
ATOM 757 C C . ASP A 1 95 ? 4.276 -4.649 4.147 1.00 67.75 95 ASP A C 1
ATOM 759 O O . ASP A 1 95 ? 4.044 -5.208 5.213 1.00 67.75 95 ASP A O 1
ATOM 763 N N . LEU A 1 96 ? 5.247 -3.739 4.040 1.00 62.62 96 LEU A N 1
ATOM 764 C CA . LEU A 1 96 ? 6.028 -3.241 5.179 1.00 62.62 96 LEU A CA 1
ATOM 765 C C . LEU A 1 96 ? 5.115 -2.532 6.185 1.00 62.62 96 LEU A C 1
ATOM 767 O O . LEU A 1 96 ? 5.176 -2.798 7.382 1.00 62.62 96 LEU A O 1
ATOM 771 N N . HIS A 1 97 ? 4.184 -1.707 5.707 1.00 58.66 97 HIS A N 1
ATOM 772 C CA . HIS A 1 97 ? 3.169 -1.086 6.553 1.00 58.66 97 HIS A CA 1
ATOM 773 C C . HIS A 1 97 ? 2.176 -2.119 7.120 1.00 58.66 97 HIS A C 1
ATOM 775 O O . HIS A 1 97 ? 1.626 -1.927 8.202 1.00 58.66 97 HIS A O 1
ATOM 781 N N . ARG A 1 98 ? 1.948 -3.240 6.421 1.00 59.91 98 ARG A N 1
ATOM 782 C CA . ARG A 1 98 ? 1.114 -4.363 6.879 1.00 59.91 98 ARG A CA 1
ATOM 783 C C . ARG A 1 98 ? 1.822 -5.212 7.936 1.00 59.91 98 ARG A C 1
ATOM 785 O O . ARG A 1 98 ? 1.149 -5.729 8.822 1.00 59.91 98 ARG A O 1
ATOM 792 N N . GLN A 1 99 ? 3.150 -5.327 7.892 1.00 53.34 99 GLN A N 1
ATOM 793 C CA . GLN A 1 99 ? 3.934 -6.064 8.891 1.00 53.34 99 GLN A CA 1
ATOM 794 C C . GLN A 1 99 ? 3.879 -5.405 10.279 1.00 53.34 99 GLN A C 1
ATOM 796 O O . GLN A 1 99 ? 3.851 -6.115 11.281 1.00 53.34 99 GLN A O 1
ATOM 801 N N . HIS A 1 100 ? 3.719 -4.080 10.359 1.00 52.31 100 HIS A N 1
ATOM 802 C CA . HIS A 1 100 ? 3.477 -3.379 11.630 1.00 52.31 100 HIS A CA 1
ATOM 803 C C . HIS A 1 100 ? 2.093 -3.645 12.251 1.00 52.31 100 HIS A C 1
ATOM 805 O O . HIS A 1 100 ? 1.847 -3.237 13.383 1.00 52.31 100 HIS A O 1
ATOM 811 N N . ALA A 1 101 ? 1.197 -4.351 11.552 1.00 55.84 101 ALA A N 1
ATOM 812 C CA . ALA A 1 101 ? -0.130 -4.692 12.046 1.00 55.84 101 ALA A CA 1
ATOM 813 C C . ALA A 1 101 ? -0.264 -6.148 12.512 1.00 55.84 101 ALA A C 1
ATOM 815 O O . ALA A 1 101 ? -1.372 -6.511 12.861 1.00 55.84 101 ALA A O 1
ATOM 816 N N . PHE A 1 102 ? 0.777 -6.995 12.515 1.00 62.34 102 PHE A N 1
ATOM 817 C CA . PHE A 1 102 ? 0.650 -8.408 12.940 1.00 62.34 102 PHE A CA 1
ATOM 818 C C . PHE A 1 102 ? 0.930 -8.643 14.437 1.00 62.34 102 PHE A C 1
ATOM 820 O O . PHE A 1 102 ? 1.050 -9.776 14.895 1.00 62.34 102 PHE A O 1
ATOM 827 N N . VAL A 1 103 ? 1.065 -7.572 15.217 1.00 69.88 103 VAL A N 1
ATOM 828 C CA . VAL A 1 103 ? 1.209 -7.678 16.671 1.00 69.88 103 VAL A CA 1
ATOM 829 C C . VAL A 1 103 ? -0.196 -7.724 17.278 1.00 69.88 103 VAL A C 1
ATOM 831 O O . VAL A 1 103 ? -0.963 -6.786 17.043 1.00 69.88 103 VAL A O 1
ATOM 834 N N . PRO A 1 104 ? -0.560 -8.779 18.030 1.00 76.75 104 PRO A N 1
ATOM 835 C CA . PRO A 1 104 ? -1.820 -8.817 18.764 1.00 76.75 104 PRO A CA 1
ATOM 836 C C . PRO A 1 104 ? -1.937 -7.622 19.711 1.00 76.75 104 PRO A C 1
ATOM 838 O O . PRO A 1 104 ? -0.945 -7.206 20.316 1.00 76.75 104 PRO A O 1
ATOM 841 N N . LEU A 1 105 ? -3.142 -7.076 19.861 1.00 82.31 105 LEU A N 1
ATOM 842 C CA . LEU A 1 105 ? -3.383 -6.060 20.879 1.00 82.31 105 LEU A CA 1
ATOM 843 C C . LEU A 1 105 ? -3.300 -6.704 22.267 1.00 82.31 105 LEU A C 1
ATOM 845 O O . LEU A 1 105 ? -3.864 -7.774 22.499 1.00 82.31 105 LEU A O 1
ATOM 849 N N . GLU A 1 106 ? -2.619 -6.042 23.201 1.00 83.31 106 GLU A N 1
ATOM 850 C CA . GLU A 1 106 ? -2.541 -6.524 24.577 1.00 83.31 106 GLU A CA 1
ATOM 851 C C . GLU A 1 106 ? -3.945 -6.619 25.196 1.00 83.31 106 GLU A C 1
ATOM 853 O O . GLU A 1 106 ? -4.760 -5.698 25.094 1.00 83.31 106 GLU A O 1
ATOM 858 N N . GLU A 1 107 ? -4.236 -7.739 25.859 1.00 80.69 107 GLU A N 1
ATOM 859 C CA . GLU A 1 107 ? -5.570 -8.037 26.392 1.00 80.69 107 GLU A CA 1
ATOM 860 C C . GLU A 1 107 ? -6.049 -6.994 27.424 1.00 80.69 107 GLU A C 1
ATOM 862 O O . GLU A 1 107 ? -7.248 -6.722 27.536 1.00 80.69 107 GLU A O 1
ATOM 867 N N . SER A 1 108 ? -5.115 -6.379 28.155 1.00 81.94 108 SER A N 1
ATOM 868 C CA . SER A 1 108 ? -5.373 -5.291 29.106 1.00 81.94 108 SER A CA 1
ATOM 869 C C . SER A 1 108 ? -5.951 -4.050 28.413 1.00 81.94 108 SER A C 1
ATOM 871 O O . SER A 1 108 ? -6.953 -3.498 28.874 1.00 81.94 108 SER A O 1
ATOM 873 N N . ILE A 1 109 ? -5.380 -3.670 27.267 1.00 82.69 109 ILE A N 1
ATOM 874 C CA . ILE A 1 109 ? -5.829 -2.552 26.430 1.00 82.69 109 ILE A CA 1
ATOM 875 C C . ILE A 1 109 ? -7.156 -2.910 25.765 1.00 82.69 109 ILE A C 1
ATOM 877 O O . ILE A 1 109 ? -8.089 -2.116 25.783 1.00 82.69 109 ILE A O 1
ATOM 881 N N . LEU A 1 110 ? -7.303 -4.130 25.241 1.00 83.81 110 LEU A N 1
ATOM 882 C CA . LEU A 1 110 ? -8.563 -4.566 24.636 1.00 83.81 110 LEU A CA 1
ATOM 883 C C . LEU A 1 110 ? -9.744 -4.424 25.610 1.00 83.81 110 LEU A C 1
ATOM 885 O O . LEU A 1 110 ? -10.819 -3.961 25.230 1.00 83.81 110 LEU A O 1
ATOM 889 N N . LYS A 1 111 ? -9.564 -4.788 26.883 1.00 83.38 111 LYS A N 1
ATOM 890 C CA . LYS A 1 111 ? -10.623 -4.693 27.901 1.00 83.38 111 LYS A CA 1
ATOM 891 C C . LYS A 1 111 ? -10.927 -3.257 28.340 1.00 83.38 111 LYS A C 1
ATOM 893 O O . LYS A 1 111 ? -12.038 -3.024 28.810 1.00 83.38 111 LYS A O 1
ATOM 898 N N . SER A 1 112 ? -10.001 -2.309 28.173 1.00 84.69 112 SER A N 1
ATOM 899 C CA . SER A 1 112 ? -10.223 -0.902 28.534 1.00 84.69 112 SER A CA 1
ATOM 900 C C . SER A 1 112 ? -10.977 -0.105 27.464 1.00 84.69 112 SER A C 1
ATOM 902 O O . SER A 1 112 ? -11.548 0.938 27.787 1.00 84.69 112 SER A O 1
ATOM 904 N N . LEU A 1 113 ? -11.020 -0.573 26.206 1.00 83.81 113 LEU A N 1
ATOM 905 C CA . LEU A 1 113 ? -11.657 0.196 25.129 1.00 83.81 113 LEU A CA 1
ATOM 906 C C . LEU A 1 113 ? -13.182 0.331 25.345 1.00 83.81 113 LEU A C 1
ATOM 908 O O . LEU A 1 113 ? -13.839 -0.655 25.694 1.00 83.81 113 LEU A O 1
ATOM 912 N N . PRO A 1 114 ? -13.785 1.500 25.057 1.00 83.88 114 PRO A N 1
ATOM 913 C CA . PRO A 1 114 ? -15.201 1.751 25.314 1.00 83.88 114 PRO A CA 1
ATOM 914 C C . PRO A 1 114 ? -16.145 0.812 24.550 1.00 83.88 114 PRO A C 1
ATOM 916 O O . PRO A 1 114 ? -16.069 0.691 23.324 1.00 83.88 114 PRO A O 1
ATOM 919 N N . ILE A 1 115 ? -17.097 0.216 25.273 1.00 88.75 115 ILE A N 1
ATOM 920 C CA . ILE A 1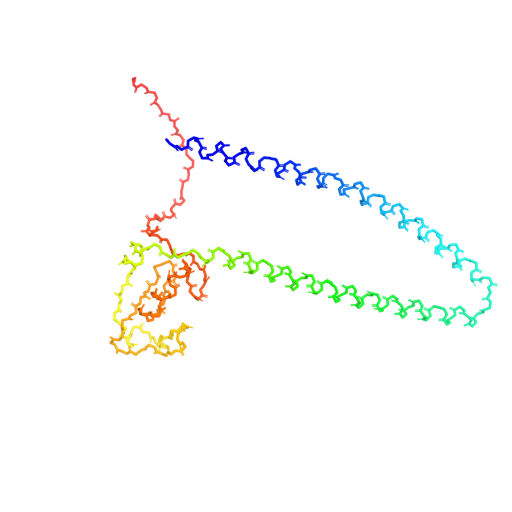 115 ? -18.208 -0.563 24.709 1.00 88.75 115 ILE A CA 1
ATOM 921 C C . ILE A 1 115 ? -19.489 0.259 24.846 1.00 88.75 115 ILE A C 1
ATOM 923 O O . ILE A 1 115 ? -19.791 0.781 25.920 1.00 88.75 115 ILE A O 1
ATOM 927 N N . ARG A 1 116 ? -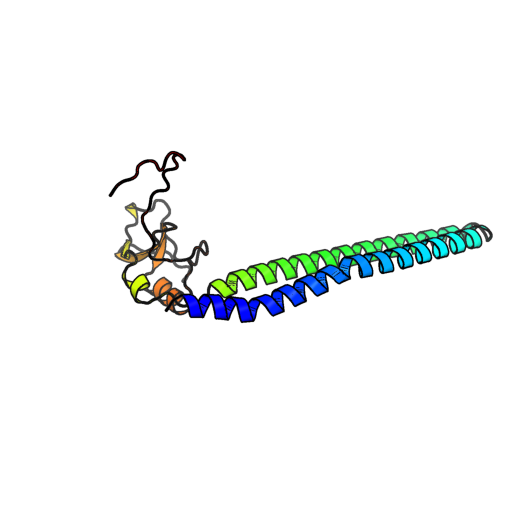20.250 0.370 23.760 1.00 87.00 116 ARG A N 1
ATOM 928 C CA . ARG A 1 116 ? -21.543 1.056 23.708 1.00 87.00 116 ARG A CA 1
ATOM 929 C C . ARG A 1 116 ? -22.603 0.127 23.128 1.00 87.00 116 ARG A C 1
ATOM 931 O O . ARG A 1 116 ? -22.291 -0.796 22.381 1.00 87.00 116 ARG A O 1
ATOM 938 N N . VAL A 1 117 ? -23.857 0.364 23.490 1.00 88.88 117 VAL A N 1
ATOM 939 C CA . VAL A 1 117 ? -25.002 -0.281 22.838 1.00 88.88 117 VAL A CA 1
ATOM 940 C C . VAL A 1 117 ? -25.423 0.615 21.685 1.00 88.88 117 VAL A C 1
ATOM 942 O O . VAL A 1 117 ? -25.612 1.813 21.894 1.00 88.88 117 VAL A O 1
ATOM 945 N N . PHE A 1 118 ? -25.517 0.054 20.484 1.00 88.38 118 PHE A N 1
ATOM 946 C CA . PHE A 1 118 ? -25.883 0.810 19.299 1.00 88.38 118 PHE A CA 1
ATOM 947 C C . PHE A 1 118 ? -27.340 1.272 19.376 1.00 88.38 118 PHE A C 1
ATOM 949 O O . PHE A 1 118 ? -28.243 0.483 19.671 1.00 88.38 118 PHE A O 1
ATOM 956 N N . LYS A 1 119 ? -27.535 2.561 19.096 1.00 84.69 119 LYS A N 1
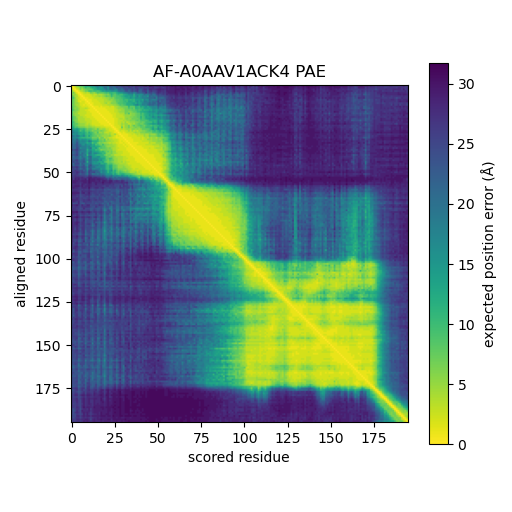ATOM 957 C CA . LYS A 1 119 ? -28.826 3.239 19.024 1.00 84.69 119 LYS A CA 1
ATOM 958 C C . LYS A 1 119 ? -28.941 3.933 17.664 1.00 84.69 119 LYS A C 1
ATOM 960 O O . LYS A 1 119 ? -28.104 4.796 17.377 1.00 84.69 119 LYS A O 1
ATOM 965 N N . PRO A 1 120 ? -29.922 3.573 16.819 1.00 79.94 120 PRO A N 1
ATOM 966 C CA . PRO A 1 120 ? -30.080 4.144 15.482 1.00 79.94 120 PRO A CA 1
ATOM 967 C C . PRO A 1 120 ? -30.223 5.670 15.485 1.00 79.94 120 PRO A C 1
ATOM 969 O O . PRO A 1 120 ? -29.806 6.334 14.542 1.00 79.94 120 PRO A O 1
ATOM 972 N N . GLU A 1 121 ? -30.766 6.247 16.559 1.00 78.88 121 GLU A N 1
ATOM 973 C CA . GLU A 1 121 ? -30.998 7.687 16.695 1.00 78.88 121 GLU A CA 1
ATOM 974 C C . GLU A 1 121 ? -29.695 8.496 16.772 1.00 78.88 121 GLU A C 1
ATOM 976 O O . GLU A 1 121 ? -29.688 9.691 16.473 1.00 78.88 121 GLU A O 1
ATOM 981 N N . GLU A 1 122 ? -28.587 7.860 17.163 1.00 74.62 122 GLU A N 1
ATOM 982 C CA . GLU A 1 122 ? -27.274 8.499 17.299 1.00 74.62 122 GLU A CA 1
ATOM 983 C C . GLU A 1 122 ? -26.509 8.568 15.961 1.00 74.62 122 GLU A C 1
ATOM 985 O O . GLU A 1 122 ? -25.557 9.340 15.837 1.00 74.62 122 GLU A O 1
ATOM 990 N N . PHE A 1 123 ? -26.937 7.814 14.939 1.00 72.12 123 PHE A N 1
ATOM 991 C CA . PHE A 1 123 ? -26.247 7.689 13.651 1.00 72.12 123 PHE A CA 1
ATOM 992 C C . PHE A 1 123 ? -27.214 7.916 12.486 1.00 72.12 123 PHE A C 1
ATOM 994 O O . PHE A 1 123 ? -27.927 7.006 12.072 1.00 72.12 123 PHE A O 1
ATOM 1001 N N . LYS A 1 124 ? -27.197 9.128 11.908 1.00 68.19 124 LYS A N 1
ATOM 1002 C CA . LYS A 1 124 ? -28.101 9.523 10.807 1.00 68.19 124 LYS A CA 1
ATOM 1003 C C . LYS A 1 124 ? -28.078 8.578 9.598 1.00 68.19 124 LYS A C 1
ATOM 1005 O O . LYS A 1 124 ? -29.115 8.413 8.966 1.00 68.19 124 LYS A O 1
ATOM 1010 N N . ASP A 1 125 ? -26.931 7.959 9.321 1.00 75.94 125 ASP A N 1
ATOM 1011 C CA . ASP A 1 125 ? -26.728 7.058 8.178 1.00 75.94 125 ASP A CA 1
ATOM 1012 C C . ASP A 1 125 ? -26.599 5.576 8.594 1.00 75.94 125 ASP A C 1
ATOM 1014 O O . ASP A 1 125 ? -26.226 4.726 7.786 1.00 75.94 125 ASP A O 1
ATOM 1018 N N . GLY A 1 126 ? -26.891 5.251 9.860 1.00 81.25 126 GLY A N 1
ATOM 1019 C CA . GLY A 1 126 ? -26.613 3.937 10.439 1.00 81.25 126 GLY A CA 1
ATOM 1020 C C . GLY A 1 126 ? -25.114 3.672 10.642 1.00 81.25 126 GLY A C 1
ATOM 1021 O O . GLY A 1 126 ? -24.261 4.531 10.415 1.00 81.25 126 GLY A O 1
ATOM 1022 N N . LEU A 1 127 ? -24.779 2.469 11.110 1.00 86.06 127 LEU A N 1
ATOM 1023 C CA . LEU A 1 127 ? -23.399 2.020 11.305 1.00 86.06 127 LEU A CA 1
ATOM 1024 C C . LEU A 1 127 ? -23.216 0.667 10.624 1.00 86.06 127 LEU A C 1
ATOM 1026 O O . LEU A 1 127 ? -24.004 -0.247 10.841 1.00 86.06 127 LEU A O 1
ATOM 1030 N N . LYS A 1 128 ? -22.151 0.525 9.834 1.00 90.00 128 LYS A N 1
ATOM 1031 C CA . LYS A 1 128 ? -21.822 -0.719 9.135 1.00 90.00 128 LYS A CA 1
ATOM 1032 C C . LYS A 1 128 ? -20.499 -1.277 9.630 1.00 90.00 128 LYS A C 1
ATOM 1034 O O . LYS A 1 128 ? -19.473 -0.597 9.580 1.00 90.00 128 LYS A O 1
ATOM 1039 N N . CYS A 1 129 ? -20.494 -2.530 10.072 1.00 91.19 129 CYS A N 1
ATOM 1040 C CA . CYS A 1 129 ? -19.268 -3.183 10.499 1.00 91.19 129 CYS A CA 1
ATOM 1041 C C . CYS A 1 129 ? -18.506 -3.712 9.281 1.00 91.19 129 CYS A C 1
ATOM 1043 O O . CYS A 1 129 ? -18.939 -4.651 8.620 1.00 91.19 129 CYS A O 1
ATOM 1045 N N . VAL A 1 130 ? -17.327 -3.159 8.992 1.00 90.25 130 VAL A N 1
ATOM 1046 C CA . VAL A 1 130 ? -16.518 -3.605 7.838 1.00 90.25 130 VAL A CA 1
ATOM 1047 C C . VAL A 1 130 ? -15.823 -4.953 8.035 1.00 90.25 130 VAL A C 1
ATOM 1049 O O . VAL A 1 130 ? -15.293 -5.506 7.078 1.00 90.25 130 VAL A O 1
ATOM 1052 N N . VAL A 1 131 ? -15.823 -5.491 9.256 1.00 89.06 131 VAL A N 1
ATOM 1053 C CA . VAL A 1 131 ? -15.222 -6.802 9.542 1.00 89.06 131 VAL A CA 1
ATOM 1054 C C . VAL A 1 131 ? -16.144 -7.930 9.070 1.00 89.06 131 VAL A C 1
ATOM 1056 O O . VAL A 1 131 ? -15.677 -8.873 8.442 1.00 89.06 131 VAL A O 1
ATOM 1059 N N . CYS A 1 132 ? -17.451 -7.825 9.333 1.00 91.69 132 CYS A N 1
ATOM 1060 C CA . CYS A 1 132 ? -18.454 -8.798 8.882 1.00 91.69 132 CYS A CA 1
ATOM 1061 C C . CYS A 1 132 ? -19.250 -8.337 7.648 1.00 91.69 132 CYS A C 1
ATOM 1063 O O . CYS A 1 132 ? -19.984 -9.131 7.071 1.00 91.69 132 CYS A O 1
ATOM 1065 N N . LEU A 1 133 ? -19.086 -7.074 7.233 1.00 89.69 133 LEU A N 1
ATOM 1066 C CA . LEU A 1 133 ? -19.800 -6.404 6.138 1.00 89.69 133 LEU A CA 1
ATOM 1067 C C . LEU A 1 133 ? -21.318 -6.253 6.350 1.00 89.69 133 LEU A C 1
ATOM 1069 O O . LEU A 1 133 ? -22.021 -5.882 5.406 1.00 89.69 133 LEU A O 1
ATOM 1073 N N . CYS A 1 134 ? -21.806 -6.473 7.572 1.00 90.56 134 CYS A N 1
ATOM 1074 C CA . CYS A 1 134 ? -23.208 -6.316 7.956 1.00 90.56 134 CYS A CA 1
ATOM 1075 C C . CYS A 1 134 ? -23.477 -4.956 8.609 1.00 90.56 134 CYS A C 1
ATOM 1077 O O . CYS A 1 134 ? -22.586 -4.345 9.212 1.00 90.56 134 CYS A O 1
ATOM 1079 N N . ASP A 1 135 ? -24.727 -4.512 8.518 1.00 90.62 135 ASP A N 1
ATOM 1080 C CA . ASP A 1 135 ? -25.212 -3.361 9.273 1.00 90.62 135 ASP A CA 1
ATOM 1081 C C . ASP A 1 135 ? -25.307 -3.716 10.762 1.00 90.62 135 ASP A C 1
ATOM 1083 O O . ASP A 1 135 ? -25.601 -4.857 11.127 1.00 90.62 135 ASP A O 1
ATOM 1087 N N . VAL A 1 136 ? -25.015 -2.742 11.619 1.00 89.12 136 VAL A N 1
ATOM 1088 C CA . VAL A 1 136 ? -25.209 -2.847 13.063 1.00 89.12 136 VAL A CA 1
ATOM 1089 C C . VAL A 1 136 ? -26.653 -2.472 13.369 1.00 89.12 136 VAL A C 1
ATOM 1091 O O . VAL A 1 136 ? -27.122 -1.411 12.953 1.00 89.12 136 VAL A O 1
ATOM 1094 N N . VAL A 1 137 ? -27.354 -3.332 14.101 1.00 89.62 137 VAL A N 1
ATOM 1095 C CA . VAL A 1 137 ? -28.759 -3.121 14.465 1.00 89.62 137 VAL A CA 1
ATOM 1096 C C . VAL A 1 137 ? -28.909 -2.661 15.913 1.00 89.62 137 VAL A C 1
ATOM 1098 O O . VAL A 1 137 ? -28.007 -2.803 16.741 1.00 89.62 137 VAL A O 1
ATOM 1101 N N . GLU A 1 138 ? -30.054 -2.047 16.213 1.00 89.38 138 GLU A N 1
ATOM 1102 C CA . GLU A 1 138 ? -30.370 -1.542 17.552 1.00 89.38 138 GLU A CA 1
ATOM 1103 C C . GLU A 1 138 ? -30.189 -2.627 18.622 1.00 89.38 138 GLU A C 1
ATOM 1105 O O . GLU A 1 138 ? -30.608 -3.773 18.455 1.00 89.38 138 GLU A O 1
ATOM 1110 N N . GLY A 1 139 ? -29.561 -2.257 19.740 1.00 85.88 139 GLY A N 1
ATOM 1111 C CA . GLY A 1 139 ? -29.328 -3.169 20.859 1.00 85.88 139 GLY A CA 1
ATOM 1112 C C . GLY A 1 139 ? -28.050 -4.005 20.742 1.00 85.88 139 GLY A C 1
ATOM 1113 O O . GLY A 1 139 ? -27.638 -4.615 21.732 1.00 85.88 139 GLY A O 1
ATOM 1114 N N . GLU A 1 140 ? -27.368 -4.002 19.594 1.00 90.62 140 GLU A N 1
ATOM 1115 C CA . GLU A 1 140 ? -26.077 -4.676 19.453 1.00 90.62 140 GLU A CA 1
ATOM 1116 C C . GLU A 1 140 ? -24.958 -3.937 20.192 1.00 90.62 140 GLU A C 1
ATOM 1118 O O . GLU A 1 140 ? -24.912 -2.706 20.269 1.00 90.62 140 GLU A O 1
ATOM 1123 N N . LYS A 1 141 ? -24.013 -4.705 20.742 1.00 92.06 141 LYS A N 1
ATOM 1124 C CA . LYS A 1 141 ? -22.825 -4.145 21.386 1.00 92.06 141 LYS A CA 1
ATOM 1125 C C . LYS A 1 141 ? -21.793 -3.782 20.332 1.00 92.06 141 LYS A C 1
ATOM 1127 O O . LYS A 1 141 ? -21.307 -4.642 19.594 1.00 92.06 141 LYS A O 1
ATOM 1132 N N . VAL A 1 142 ? -21.402 -2.518 20.333 1.00 92.00 142 VAL A N 1
ATOM 1133 C CA . VAL A 1 142 ? -20.336 -1.989 19.494 1.00 92.00 142 VAL A CA 1
ATOM 1134 C C . VAL A 1 142 ? -19.180 -1.497 20.341 1.00 92.00 142 VAL A C 1
ATOM 1136 O O . VAL A 1 142 ? -19.364 -0.925 21.416 1.00 92.00 142 VAL A O 1
ATOM 1139 N N . ARG A 1 143 ? -17.967 -1.695 19.845 1.00 91.50 143 ARG A N 1
ATOM 1140 C CA . ARG A 1 143 ? -16.771 -1.076 20.407 1.00 91.50 143 ARG A CA 1
ATOM 1141 C C . ARG A 1 143 ? -16.374 0.086 19.509 1.00 91.50 143 ARG A C 1
ATOM 1143 O O . ARG A 1 143 ? -16.296 -0.075 18.290 1.00 91.50 143 ARG A O 1
ATOM 1150 N N . VAL A 1 144 ? -16.144 1.245 20.119 1.00 88.38 144 VAL A N 1
ATOM 1151 C CA . VAL A 1 144 ? -15.736 2.471 19.421 1.00 88.38 144 VAL A CA 1
ATOM 1152 C C . VAL A 1 144 ? -14.305 2.794 19.817 1.00 88.38 144 VAL A C 1
ATOM 1154 O O . VAL A 1 144 ? -13.996 2.897 21.004 1.00 88.38 144 VAL A O 1
ATOM 1157 N N . LEU A 1 145 ? -13.425 2.929 18.828 1.00 88.75 145 LEU A N 1
ATOM 1158 C CA . LEU A 1 145 ? -12.012 3.205 19.079 1.00 88.75 145 LEU A CA 1
ATOM 1159 C C . LEU A 1 145 ? -11.806 4.696 19.392 1.00 88.75 145 LEU A C 1
ATOM 1161 O O . LEU A 1 145 ? -12.224 5.521 18.585 1.00 88.75 145 LEU A O 1
ATOM 1165 N N . PRO A 1 146 ? -11.146 5.062 20.504 1.00 83.75 146 PRO A N 1
ATOM 1166 C CA . PRO A 1 146 ? -11.073 6.452 20.969 1.00 83.75 146 PRO A CA 1
ATOM 1167 C C . PRO A 1 146 ? -10.315 7.382 20.010 1.00 83.75 146 PRO A C 1
ATOM 1169 O O . PRO A 1 146 ? -10.758 8.498 19.762 1.00 83.75 146 PRO A O 1
ATOM 1172 N N . GLU A 1 147 ? -9.229 6.902 19.400 1.00 84.00 147 GLU A N 1
ATOM 1173 C CA . GLU A 1 147 ? -8.356 7.717 18.537 1.00 84.00 147 GLU A CA 1
ATOM 1174 C C . GLU A 1 147 ? -8.964 8.065 17.169 1.00 84.00 147 GLU A C 1
ATOM 1176 O O . GLU A 1 147 ? -8.563 9.029 16.524 1.00 84.00 147 GLU A O 1
ATOM 1181 N N . CYS A 1 148 ? -9.913 7.265 16.676 1.00 86.25 148 CYS A N 1
ATOM 1182 C CA . CYS A 1 148 ? -10.491 7.455 15.338 1.00 86.25 148 CYS A CA 1
ATOM 1183 C C . CYS A 1 148 ? -12.021 7.432 15.298 1.00 86.25 148 CYS A C 1
ATOM 1185 O O . CYS A 1 148 ? -12.597 7.624 14.234 1.00 86.25 148 CYS A O 1
ATOM 1187 N N . ASN A 1 149 ? -12.679 7.192 16.434 1.00 87.50 149 ASN A N 1
ATOM 1188 C CA . ASN A 1 149 ? -14.132 7.102 16.601 1.00 87.50 149 ASN A CA 1
ATOM 1189 C C . ASN A 1 149 ? -14.844 6.113 15.661 1.00 87.50 149 ASN A C 1
ATOM 1191 O O . ASN A 1 149 ? -16.058 6.180 15.478 1.00 87.50 149 ASN A O 1
ATOM 1195 N N . HIS A 1 150 ? -14.112 5.155 15.095 1.00 90.06 150 HIS A N 1
ATOM 1196 C CA . HIS A 1 150 ? -14.687 4.091 14.284 1.00 90.06 150 HIS A CA 1
ATOM 1197 C C . HIS A 1 150 ? -15.329 3.008 15.160 1.00 90.06 150 HIS A C 1
ATOM 1199 O O . HIS A 1 150 ? -14.721 2.552 16.132 1.00 90.06 150 HIS A O 1
ATOM 1205 N N . GLY A 1 151 ? -16.552 2.606 14.800 1.00 90.56 151 GLY A N 1
ATOM 1206 C CA . GLY A 1 151 ? -17.360 1.620 15.518 1.00 90.56 151 GLY A CA 1
ATOM 1207 C C . GLY A 1 151 ? -17.475 0.283 14.783 1.00 90.56 151 GLY A C 1
ATOM 1208 O O . GLY A 1 151 ? -17.608 0.241 13.562 1.00 90.56 151 GLY A O 1
ATOM 1209 N N . PHE A 1 152 ? -17.452 -0.815 15.537 1.00 93.81 152 PHE A N 1
ATOM 1210 C CA . PHE A 1 152 ? -17.554 -2.184 15.021 1.00 93.81 152 PHE A CA 1
ATOM 1211 C C . PHE A 1 152 ? -18.336 -3.059 16.003 1.00 93.81 152 PHE A C 1
ATOM 1213 O O . PHE A 1 152 ? -18.340 -2.762 17.198 1.00 93.81 152 PHE A O 1
ATOM 1220 N N . HIS A 1 153 ? -18.931 -4.167 15.544 1.00 94.56 153 HIS A N 1
ATOM 1221 C CA . HIS A 1 153 ? -19.457 -5.194 16.453 1.00 94.56 153 HIS A CA 1
ATOM 1222 C C . HIS A 1 153 ? -18.370 -5.660 17.418 1.00 94.56 153 HIS A C 1
ATOM 1224 O O . HIS A 1 153 ? -17.255 -5.960 16.980 1.00 94.56 153 HIS A O 1
ATOM 1230 N N . LEU A 1 154 ? -18.715 -5.766 18.703 1.00 91.81 154 LEU A N 1
ATOM 1231 C CA . LEU A 1 154 ? -17.795 -6.167 19.769 1.00 91.81 154 LEU A CA 1
ATOM 1232 C C . LEU A 1 154 ? -17.054 -7.469 19.426 1.00 91.81 154 LEU A C 1
ATOM 1234 O O . LEU A 1 154 ? -15.828 -7.498 19.400 1.00 91.81 154 LEU A O 1
ATOM 1238 N N . ASP A 1 155 ? -17.789 -8.517 19.053 1.00 92.00 155 ASP A N 1
ATOM 1239 C CA . ASP A 1 155 ? -17.194 -9.826 18.757 1.00 92.00 155 ASP A CA 1
ATOM 1240 C C . ASP A 1 155 ? -16.312 -9.814 17.501 1.00 92.00 155 ASP A C 1
ATOM 1242 O O . ASP A 1 155 ? -15.349 -10.576 17.394 1.00 92.00 155 ASP A O 1
ATOM 1246 N N . CYS A 1 156 ? -16.645 -8.968 16.524 1.00 92.19 156 CYS A N 1
ATOM 1247 C CA . CYS A 1 156 ? -15.898 -8.890 15.273 1.00 92.19 156 CYS A CA 1
ATOM 1248 C C . CYS A 1 156 ? -14.544 -8.217 15.485 1.00 92.19 156 CYS A C 1
ATOM 1250 O O . CYS A 1 156 ? -13.517 -8.709 15.014 1.00 92.19 156 CYS A O 1
ATOM 1252 N N . ILE A 1 157 ? -14.537 -7.096 16.203 1.00 92.06 157 ILE A N 1
ATOM 1253 C CA . ILE A 1 157 ? -13.312 -6.340 16.442 1.00 92.06 157 ILE A CA 1
ATOM 1254 C C . ILE A 1 157 ? -12.419 -7.004 17.492 1.00 92.06 157 ILE A C 1
ATOM 1256 O O . ILE A 1 157 ? -11.201 -6.980 17.346 1.00 92.06 157 ILE A O 1
ATOM 1260 N N . ASP A 1 158 ? -12.989 -7.687 18.486 1.00 90.62 158 ASP A N 1
ATOM 1261 C CA . ASP A 1 158 ? -12.206 -8.444 19.464 1.00 90.62 158 ASP A CA 1
ATOM 1262 C C . ASP A 1 158 ? -11.457 -9.610 18.790 1.00 90.62 158 ASP A C 1
ATOM 1264 O O . ASP A 1 158 ? -10.290 -9.845 19.095 1.00 90.62 158 ASP A O 1
ATOM 1268 N N . LYS A 1 159 ? -12.070 -10.291 17.806 1.00 89.88 159 LYS A N 1
ATOM 1269 C CA . LYS A 1 159 ? -11.377 -11.296 16.973 1.00 89.88 159 LYS A CA 1
ATOM 1270 C C . LYS A 1 159 ? -10.275 -10.682 16.117 1.00 89.88 159 LYS A C 1
ATOM 1272 O O . LYS A 1 159 ? -9.197 -11.258 16.018 1.00 89.88 159 LYS A O 1
ATOM 1277 N N . TRP A 1 160 ? -10.526 -9.522 15.512 1.00 89.88 160 TRP A N 1
ATOM 1278 C CA . TRP A 1 160 ? -9.511 -8.798 14.743 1.00 89.88 160 TRP A CA 1
ATOM 1279 C C . TRP A 1 160 ? -8.281 -8.482 15.602 1.00 89.88 160 TRP A C 1
ATOM 1281 O O . TRP A 1 160 ? -7.146 -8.703 15.176 1.00 89.88 160 TRP A O 1
ATOM 1291 N N . PHE A 1 161 ? -8.504 -8.048 16.845 1.00 89.81 161 PHE A N 1
ATOM 1292 C CA . PHE A 1 161 ? -7.429 -7.667 17.752 1.00 89.81 161 PHE A CA 1
ATOM 1293 C C . PHE A 1 161 ? -6.558 -8.830 18.261 1.00 89.81 161 PHE A C 1
ATOM 1295 O O . PHE A 1 161 ? -5.474 -8.599 18.796 1.00 89.81 161 PHE A O 1
ATOM 1302 N N . GLN A 1 162 ? -6.962 -10.084 18.028 1.00 85.50 162 GLN A N 1
ATOM 1303 C CA . GLN A 1 162 ? -6.134 -11.261 18.330 1.00 85.50 162 GLN A CA 1
ATOM 1304 C C . GLN A 1 162 ? -4.927 -11.400 17.397 1.00 85.50 162 GLN A C 1
ATOM 1306 O O . GLN A 1 162 ? -3.968 -12.089 17.730 1.00 85.50 162 GLN A O 1
ATOM 1311 N N . SER A 1 163 ? -4.970 -10.788 16.214 1.00 79.50 163 SER A N 1
ATOM 1312 C CA . SER A 1 163 ? -3.875 -10.842 15.233 1.00 79.50 163 SER A CA 1
ATOM 1313 C C . SER A 1 163 ? -3.409 -9.463 14.784 1.00 79.50 163 SER A C 1
ATOM 1315 O O . SER A 1 163 ? -2.398 -9.357 14.094 1.00 79.50 163 SER A O 1
ATOM 1317 N N . HIS A 1 164 ? -4.132 -8.414 15.175 1.00 84.75 164 HIS A N 1
ATOM 1318 C CA . HIS A 1 164 ? -3.853 -7.049 14.775 1.00 84.75 164 HIS A CA 1
ATOM 1319 C C . HIS A 1 164 ? -3.958 -6.078 15.950 1.00 84.75 164 HIS A C 1
ATOM 1321 O O . HIS A 1 164 ? -4.710 -6.305 16.882 1.00 84.75 164 HIS A O 1
ATOM 1327 N N . SER A 1 165 ? -3.243 -4.959 15.898 1.00 86.88 165 SER A N 1
ATOM 1328 C CA . SER A 1 165 ? -3.326 -3.873 16.893 1.00 86.88 165 SER A CA 1
ATOM 1329 C C . SER A 1 165 ? -3.801 -2.553 16.279 1.00 86.88 165 SER A C 1
ATOM 1331 O O . SER A 1 165 ? -3.671 -1.488 16.876 1.00 86.88 165 SER A O 1
ATOM 1333 N N . THR A 1 166 ? -4.358 -2.603 15.065 1.00 86.75 166 THR A N 1
ATOM 1334 C CA . THR A 1 166 ? -4.748 -1.423 14.279 1.00 86.75 166 THR A CA 1
ATOM 1335 C C . THR A 1 166 ? -6.236 -1.420 13.944 1.00 86.75 166 THR A C 1
ATOM 1337 O O . THR A 1 166 ? -6.876 -2.468 13.854 1.00 86.75 166 THR A O 1
ATOM 1340 N N . CYS A 1 167 ? -6.794 -0.230 13.729 1.00 88.06 167 CYS A N 1
ATOM 1341 C CA . CYS A 1 167 ? -8.172 -0.049 13.282 1.00 88.06 167 CYS A CA 1
ATOM 1342 C C . CYS A 1 167 ? -8.388 -0.628 11.863 1.00 88.06 167 CYS A C 1
ATOM 1344 O O . CYS A 1 167 ? -7.681 -0.211 10.942 1.00 88.06 167 CYS A O 1
ATOM 1346 N N . PRO A 1 168 ? -9.396 -1.495 11.629 1.00 87.81 168 PRO A N 1
ATOM 1347 C CA . PRO A 1 168 ? -9.688 -2.048 10.299 1.00 87.81 168 PRO A CA 1
ATOM 1348 C C . PRO A 1 168 ? -10.015 -1.004 9.220 1.00 87.81 168 PRO A C 1
ATOM 1350 O O . PRO A 1 168 ? -9.847 -1.277 8.034 1.00 87.81 168 PRO A O 1
ATOM 1353 N N . LEU A 1 169 ? -10.496 0.181 9.619 1.00 85.75 169 LEU A N 1
ATOM 1354 C CA . LEU A 1 169 ? -10.912 1.247 8.702 1.00 85.75 169 LEU A CA 1
ATOM 1355 C C . LEU A 1 169 ? -9.760 2.178 8.315 1.00 85.75 169 LEU A C 1
ATOM 1357 O O . LEU A 1 169 ? -9.497 2.372 7.132 1.00 85.75 169 LEU A O 1
ATOM 1361 N N . CYS A 1 170 ? -9.063 2.752 9.299 1.00 84.38 170 CYS A N 1
ATOM 1362 C CA . CYS A 1 170 ? -8.033 3.769 9.052 1.00 84.38 170 CYS A CA 1
ATOM 1363 C C . CYS A 1 170 ? -6.597 3.294 9.292 1.00 84.38 170 CYS A C 1
ATOM 1365 O O . CYS A 1 170 ? -5.667 4.038 9.006 1.00 84.38 170 CYS A O 1
ATOM 1367 N N . ARG A 1 171 ? -6.401 2.073 9.804 1.00 84.75 171 ARG A N 1
ATOM 1368 C CA . ARG A 1 171 ? -5.091 1.489 10.144 1.00 84.75 171 ARG A CA 1
ATOM 1369 C C . ARG A 1 171 ? -4.304 2.227 11.233 1.00 84.75 171 ARG A C 1
ATOM 1371 O O . ARG A 1 171 ? -3.150 1.881 11.464 1.00 84.75 171 ARG A O 1
ATOM 1378 N N . ASN A 1 172 ? -4.920 3.175 11.941 1.00 80.56 172 ASN A N 1
ATOM 1379 C CA . ASN A 1 172 ? -4.312 3.783 13.125 1.00 80.56 172 ASN A CA 1
ATOM 1380 C C . ASN A 1 172 ? -4.075 2.717 14.201 1.00 80.56 172 ASN A C 1
ATOM 1382 O O . ASN A 1 172 ? -4.927 1.844 14.406 1.00 80.56 172 ASN A O 1
ATOM 1386 N N . LEU A 1 173 ? -2.930 2.805 14.878 1.00 82.81 173 LEU A N 1
ATOM 1387 C CA . LEU A 1 173 ? -2.593 1.942 16.005 1.00 82.81 173 LEU A CA 1
ATOM 1388 C C . LEU A 1 173 ? -3.539 2.222 17.176 1.00 82.81 173 LEU A C 1
ATOM 1390 O O . LEU A 1 173 ? -3.891 3.369 17.443 1.00 82.81 173 LEU A O 1
ATOM 1394 N N . VAL A 1 174 ? -3.949 1.165 17.866 1.00 83.62 174 VAL A N 1
ATOM 1395 C CA . VAL A 1 174 ? -4.758 1.253 19.077 1.00 83.62 174 VAL A CA 1
ATOM 1396 C C . VAL A 1 174 ? -3.815 1.147 20.271 1.00 83.62 174 VAL A C 1
ATOM 1398 O O . VAL A 1 174 ? -3.340 0.065 20.601 1.00 83.62 174 VAL A O 1
ATOM 1401 N N . SER A 1 175 ? -3.513 2.283 20.893 1.00 76.25 175 SER A N 1
ATOM 1402 C CA . SER A 1 175 ? -2.721 2.390 22.122 1.00 76.25 175 SER A CA 1
ATOM 1403 C C . SER A 1 175 ? -3.540 3.066 23.225 1.00 76.25 175 SER A C 1
ATOM 1405 O O . SER A 1 175 ? -4.535 3.737 22.963 1.00 76.25 175 SER A O 1
ATOM 1407 N N . ASN A 1 176 ? -3.139 2.868 24.481 1.00 57.88 176 ASN A N 1
ATOM 1408 C CA . ASN A 1 176 ? -3.869 3.352 25.659 1.00 57.88 176 ASN A CA 1
ATOM 1409 C C . ASN A 1 176 ? -3.563 4.832 26.002 1.00 57.88 176 ASN A C 1
ATOM 1411 O O . ASN A 1 176 ? -3.755 5.248 27.141 1.00 57.88 176 ASN A O 1
ATOM 1415 N N . GLU A 1 177 ? -3.054 5.627 25.055 1.00 49.78 177 GLU A N 1
ATOM 1416 C CA . GLU A 1 177 ? -2.578 6.999 25.305 1.00 49.78 177 GLU A CA 1
ATOM 1417 C C . GLU A 1 177 ? -3.641 8.067 25.018 1.00 49.78 177 GLU A C 1
ATOM 1419 O O . GLU A 1 177 ? -3.395 9.068 24.353 1.00 49.78 177 GLU A O 1
ATOM 1424 N N . SER A 1 178 ? -4.842 7.900 25.561 1.00 43.03 178 SER A N 1
ATOM 1425 C CA . SER A 1 178 ? -5.838 8.968 25.542 1.00 43.03 178 SER A CA 1
ATOM 1426 C C . SER A 1 178 ? -5.630 9.908 26.739 1.00 43.03 178 SER A C 1
ATOM 1428 O O . SER A 1 178 ? -6.213 9.658 27.790 1.00 43.03 178 SER A O 1
ATOM 1430 N N . SER A 1 179 ? -4.802 10.957 26.577 1.00 38.19 179 SER A N 1
ATOM 1431 C CA . SER A 1 179 ? -4.999 12.340 27.087 1.00 38.19 179 SER A CA 1
ATOM 1432 C C . SER A 1 179 ? -3.696 13.093 27.438 1.00 38.19 179 SER A C 1
ATOM 1434 O O . SER A 1 179 ? -3.323 13.185 28.607 1.00 38.19 179 SER A O 1
ATOM 1436 N N . ILE A 1 180 ? -3.075 13.766 26.466 1.00 33.44 180 ILE A N 1
ATOM 1437 C CA . ILE A 1 180 ? -2.459 15.084 26.710 1.00 33.44 180 ILE A CA 1
ATOM 1438 C C . ILE A 1 180 ? -2.892 15.998 25.553 1.00 33.44 180 ILE A C 1
ATOM 1440 O O . ILE A 1 180 ? -2.563 15.706 24.403 1.00 33.44 180 ILE A O 1
ATOM 1444 N N . PRO A 1 181 ? -3.646 17.088 25.796 1.00 34.69 181 PRO A N 1
ATOM 1445 C CA . PRO A 1 181 ? -3.906 18.075 24.761 1.00 34.69 181 PRO A CA 1
ATOM 1446 C C . PRO A 1 181 ? -2.595 18.794 24.436 1.00 34.69 181 PRO A C 1
ATOM 1448 O O . PRO A 1 181 ? -1.985 19.411 25.309 1.00 34.69 181 PRO A O 1
ATOM 1451 N N . ASN A 1 182 ? -2.179 18.734 23.172 1.00 35.53 182 ASN A N 1
ATOM 1452 C CA . ASN A 1 182 ? -1.123 19.583 22.634 1.00 35.53 182 ASN A CA 1
ATOM 1453 C C . ASN A 1 182 ? -1.564 21.054 22.695 1.00 35.53 182 ASN A C 1
ATOM 1455 O O . ASN A 1 182 ? -2.180 21.565 21.761 1.00 35.53 182 ASN A O 1
ATOM 1459 N N . SER A 1 183 ? -1.222 21.739 23.783 1.00 33.91 183 SER A N 1
ATOM 1460 C CA . SER A 1 183 ? -1.133 23.196 23.813 1.00 33.91 183 SER A CA 1
ATOM 1461 C C . SER A 1 183 ? 0.315 23.586 23.554 1.00 33.91 183 SER A C 1
ATOM 1463 O O . SER A 1 183 ? 1.193 23.398 24.392 1.00 33.91 183 SER A O 1
ATOM 1465 N N . ALA A 1 184 ? 0.563 24.131 22.368 1.00 42.97 184 ALA A N 1
ATOM 1466 C CA . ALA A 1 184 ? 1.784 24.859 22.072 1.00 42.97 184 ALA A CA 1
ATOM 1467 C C . ALA A 1 184 ? 1.893 26.079 22.999 1.00 42.97 184 ALA A C 1
ATOM 1469 O O . ALA A 1 184 ? 0.980 26.901 22.995 1.00 42.97 184 ALA A O 1
ATOM 1470 N N . THR A 1 185 ? 2.997 26.255 23.734 1.00 30.62 185 THR A N 1
ATOM 1471 C CA . THR A 1 185 ? 3.591 27.588 23.958 1.00 30.62 185 THR A CA 1
ATOM 1472 C C . THR A 1 185 ? 5.007 27.517 24.540 1.00 30.62 185 THR A C 1
ATOM 1474 O O . THR A 1 185 ? 5.231 26.954 25.600 1.00 30.62 185 THR A O 1
ATOM 1477 N N . ASN A 1 186 ? 5.916 28.174 23.817 1.00 31.28 186 ASN A N 1
ATOM 1478 C CA . ASN A 1 186 ? 7.073 28.946 24.270 1.00 31.28 186 ASN A CA 1
ATOM 1479 C C . ASN A 1 186 ? 8.186 28.303 25.112 1.00 31.28 186 ASN A C 1
ATOM 1481 O O . ASN A 1 186 ? 8.057 28.006 26.295 1.00 31.28 186 ASN A O 1
ATOM 1485 N N . ALA A 1 187 ? 9.366 28.309 24.486 1.00 38.97 187 ALA A N 1
ATOM 1486 C CA . ALA A 1 187 ? 10.622 28.618 25.147 1.00 38.97 187 ALA A CA 1
ATOM 1487 C C . ALA A 1 187 ? 10.470 29.840 26.069 1.00 38.97 187 ALA A C 1
ATOM 1489 O O . ALA A 1 187 ? 9.985 30.870 25.614 1.00 38.97 187 ALA A O 1
ATOM 1490 N N . GLN A 1 188 ? 10.892 29.717 2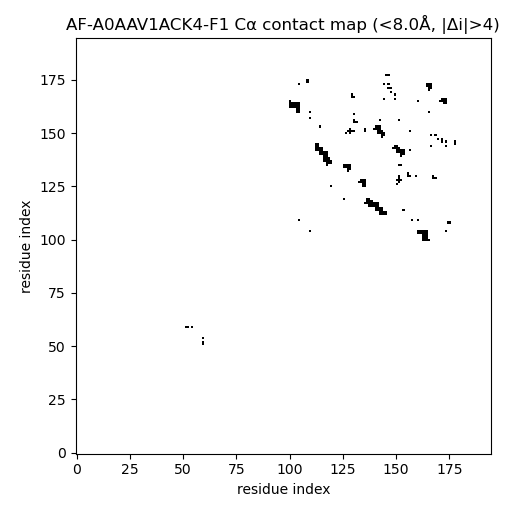7.329 1.00 37.69 188 GLN A N 1
ATOM 1491 C CA . GLN A 1 188 ? 11.851 30.619 27.971 1.00 37.69 188 GLN A CA 1
ATOM 1492 C C . GLN A 1 188 ? 12.184 30.127 29.396 1.00 37.69 188 GLN A C 1
ATOM 1494 O O . GLN A 1 188 ? 11.308 29.697 30.135 1.00 37.69 188 GLN A O 1
ATOM 1499 N N . GLU A 1 189 ? 13.461 30.281 29.754 1.00 35.19 189 GLU A N 1
ATOM 1500 C CA . GLU A 1 189 ? 13.979 30.543 31.108 1.00 35.19 189 GLU A CA 1
ATOM 1501 C C . GLU A 1 189 ? 13.960 29.424 32.166 1.00 35.19 189 GLU A C 1
ATOM 1503 O O . GLU A 1 189 ? 13.078 29.310 33.011 1.00 35.19 189 GLU A O 1
ATOM 1508 N N . ILE A 1 190 ? 15.085 28.699 32.226 1.00 36.91 190 ILE A N 1
ATOM 1509 C CA . ILE A 1 190 ? 15.617 28.185 33.491 1.00 36.91 190 ILE A CA 1
ATOM 1510 C C . ILE A 1 190 ? 16.516 29.278 34.073 1.00 36.91 190 ILE A C 1
ATOM 1512 O O . ILE A 1 190 ? 17.630 29.494 33.594 1.00 36.91 190 ILE A O 1
ATOM 1516 N N . ASN A 1 191 ? 16.047 29.947 35.124 1.00 34.31 191 ASN A N 1
ATOM 1517 C CA . ASN A 1 191 ? 16.923 30.582 36.097 1.00 34.31 191 ASN A CA 1
ATOM 1518 C C . ASN A 1 191 ? 16.334 30.413 37.502 1.00 34.31 191 ASN A C 1
ATOM 1520 O O . ASN A 1 191 ? 15.220 30.852 37.768 1.00 34.31 191 ASN A O 1
ATOM 1524 N N . VAL A 1 192 ? 17.098 29.755 38.372 1.00 34.75 192 VAL A N 1
ATOM 1525 C CA . VAL A 1 192 ? 17.629 30.265 39.651 1.00 34.75 192 VAL A CA 1
ATOM 1526 C C . VAL A 1 192 ? 17.911 29.072 40.579 1.00 34.75 192 VAL A C 1
ATOM 1528 O O . VAL A 1 192 ? 17.016 28.442 41.124 1.00 34.75 192 VAL A O 1
ATOM 1531 N N . SER A 1 193 ? 19.204 28.752 40.652 1.00 40.38 193 SER A N 1
ATOM 1532 C CA . SER A 1 193 ? 20.061 28.573 41.836 1.00 40.38 193 SER A CA 1
ATOM 1533 C C . SER A 1 193 ? 19.456 28.373 43.249 1.00 40.38 193 SER A C 1
ATOM 1535 O O . SER A 1 193 ? 18.536 29.082 43.648 1.00 40.38 193 SER A O 1
ATOM 1537 N N . ILE A 1 194 ? 20.217 27.601 44.053 1.00 36.62 194 ILE A N 1
ATOM 1538 C CA . ILE A 1 194 ? 20.288 27.514 45.539 1.00 36.62 194 ILE A CA 1
ATOM 1539 C C . ILE A 1 194 ? 19.247 26.547 46.162 1.00 36.62 194 ILE A C 1
ATOM 1541 O O . ILE A 1 194 ? 18.066 26.653 45.859 1.00 36.62 194 ILE A O 1
ATOM 1545 N N . CYS A 1 195 ? 19.569 25.563 47.018 1.00 37.09 195 CYS A N 1
ATOM 1546 C CA . CYS A 1 195 ? 20.721 25.307 47.906 1.00 37.09 195 CYS A CA 1
ATOM 1547 C C . CYS A 1 195 ? 21.482 24.011 47.592 1.00 37.09 195 CYS A C 1
ATOM 1549 O O . CYS A 1 195 ? 20.833 23.032 47.162 1.00 37.09 195 CYS A O 1
#

Solvent-accessible surface area (backbone atoms only — not comparable to full-atom values): 11614 Å² total; per-residue (Å²): 134,68,70,64,58,57,51,50,50,47,68,63,45,50,59,54,51,51,50,53,51,54,54,59,63,46,47,65,56,56,51,52,54,52,48,54,52,47,52,53,51,50,51,52,51,53,53,51,51,60,59,52,73,76,54,62,78,71,59,52,56,54,52,52,50,51,53,53,49,50,53,51,52,51,52,51,50,50,52,51,51,50,50,50,50,51,52,50,49,52,48,49,51,53,46,56,62,46,60,77,34,60,49,50,45,55,68,73,56,63,71,66,52,51,75,45,68,41,54,64,90,80,31,96,85,58,51,62,19,80,85,79,70,43,73,63,52,74,74,39,53,25,32,41,42,86,94,76,66,52,60,29,44,41,73,55,50,56,58,48,27,66,48,19,29,42,41,93,86,80,60,50,73,72,72,90,78,86,81,78,84,89,73,88,78,79,92,79,84,94,82,82,85,89,135

InterPro domains:
  IPR001841 Zinc finger, RING-type [PF13639] (128-171)
  IPR001841 Zinc finger, RING-type [PS50089] (129-171)
  IPR001841 Zinc finger, RING-type [SM00184] (129-170)
  IPR013083 Zinc finger, RING/FYVE/PHD-type [G3DSA:3.30.40.10] (94-176)
  IPR041118 Disease resistance, N-terminal [PF18052] (9-72)

Organism: Vicia faba (NCBI:txid3906)

Sequence (195 aa):
MCETSLTCAREQLLPLIKEAVNMIRGVPKEIAEMQDELERIEDFIYEADRMADSQKDNTKHEIKAIIKQLKKNLAILAMFLLCMFCICMVRLILDLHRQHAFVPLEESILKSLPIRVFKPEEFKDGLKCVVCLCDVVEGEKVRVLPECNHGFHLDCIDKWFQSHSTCPLCRNLVSNESSIPNSATNAQEINVSIC

Nearest PDB structures (foldseek):
  5zc4-assembly2_D  TM=8.915E-01  e=1.106E-06  Homo sapiens
  7bvw-assembly2_B  TM=8.979E-01  e=1.181E-06  Arabidopsis thaliana
  7bvw-assembly1_A  TM=8.279E-01  e=8.507E-07  Arabidopsis thaliana
  7r70-assembly2_B  TM=8.129E-01  e=4.070E-04  Homo sapiens

Foldseek 3Di:
DPPVVVVVCCVVVVVVVVVVVVVVVCVVVVVVVVVVVVVVVVVVVVVVVVVPVVDDDPVVVVVVVVVVVVVVVVVVVVVVVVVVVVVVVVVVVVVVLVVLWQDADDPVLLVPFDKDFDDVVVPVVFAAAPQVRHTDDGRFIWTAQPVPRHIHGSVSVNVSRRGGQADPPPRHGRDPPPDDDDDDDDDDDDDDDDD

Radius of gyration: 31.19 Å; Cα contacts (8 Å, |Δi|>4): 130; chains: 1; bounding box: 63×42×99 Å

Mean predicted aligned error: 18.69 Å

pLDDT: mean 75.86, std 16.85, range [30.62, 94.94]

Secondary structure (DSSP, 8-state):
--HHHHHHHHHHHHHHHHHHHHHHHHHHHHHHHHHHHHHHHHHHHHHHHHHHTTS-HHHHHHHHHHHHHHHHHHHHHHHHHHHHHHHHHHHHHHHHHHHTT-SPPPHHHHHHS-EEE--GGG-TT--B-TTT-PBPPTT-EEEE-TTT--EEEHHHHHHHHTT--B-TTT--B--S-------------------